Protein AF-A0A5C7ZGJ3-F1 (afdb_monomer_lite)

Secondary structure (DSSP, 8-state):
-PPPPPPP--HHHHHHHHHHHHHHHHHHHHH----HHHHHHHHHHHHHHHHHHHHHHTT-----SS-S-EEEEETTEEEEEEEEETTEEEEEEEE-TTEEEPPEE-SS-EEEEEEEE-EEETTEEE-TT-EEEE-TT-EE--EEESS-EEEEEEEE-TT-HHHHHHHHHHTTSSS--SPPEEE-GGG---EEEETTEEEEEEEEETTEEEEEEEE-TT----GGG--

Radius of gyration: 23.02 Å; chains: 1; bounding box: 58×42×67 Å

Sequence (227 aa):
MNREPKAGVDPADADRDYDELSRVLCDGLAAAELPPSRRAGLLVIFLERVRESVHRHAGLLVVRATDGVWRKIKSGVRAKLLWEGAAGASVLIELAPGSSLPPHRHRQLEEGIVLCGSLQLDDLVLGPGDYHVSPPGSRHHRISSPAGGVAYLRGTSLGDRRKVIGELVGGLLPGDGPPVHTVLGAQCRWQAVAPGVEISVLWRDGETVSRFVRLAPGSRLAKARIF

pLDDT: mean 82.75, std 16.48, range [29.66, 98.44]

Structure (mmCIF, N/CA/C/O backbone):
data_AF-A0A5C7ZGJ3-F1
#
_entry.id   AF-A0A5C7ZGJ3-F1
#
loop_
_atom_site.group_PDB
_atom_site.id
_atom_site.type_symbol
_atom_site.label_atom_id
_atom_site.label_alt_id
_atom_site.label_comp_id
_atom_site.label_asym_id
_atom_site.label_entity_id
_atom_site.label_seq_id
_atom_site.pdbx_PDB_ins_code
_atom_site.Cartn_x
_atom_site.Cartn_y
_atom_site.Cartn_z
_atom_site.occupancy
_atom_site.B_iso_or_equiv
_atom_site.auth_seq_id
_atom_site.auth_comp_id
_atom_site.auth_asym_id
_atom_site.auth_atom_id
_atom_site.pdbx_PDB_model_num
ATOM 1 N N . MET A 1 1 ? -26.498 -11.799 -20.059 1.00 37.34 1 MET A N 1
ATOM 2 C CA . MET A 1 1 ? -25.623 -12.597 -20.943 1.00 37.34 1 MET A CA 1
ATOM 3 C C . MET A 1 1 ? -24.260 -12.635 -20.270 1.00 37.34 1 MET A C 1
ATOM 5 O O . MET A 1 1 ? -23.512 -11.668 -20.336 1.00 37.34 1 MET A O 1
ATOM 9 N N . ASN A 1 2 ? -24.053 -13.668 -19.453 1.00 29.66 2 ASN A N 1
ATOM 10 C CA . ASN A 1 2 ? -22.919 -13.795 -18.541 1.00 29.66 2 ASN A CA 1
ATOM 11 C C . ASN A 1 2 ? -21.638 -14.031 -19.347 1.00 29.66 2 ASN A C 1
ATOM 13 O O . ASN A 1 2 ? -21.592 -14.952 -20.157 1.00 29.66 2 ASN A O 1
ATOM 17 N N . ARG A 1 3 ? -20.612 -13.200 -19.138 1.00 34.19 3 ARG A N 1
ATOM 18 C CA . ARG A 1 3 ? -19.252 -13.520 -19.579 1.00 34.19 3 ARG A CA 1
ATOM 19 C C . ARG A 1 3 ? -18.666 -14.489 -18.565 1.00 34.19 3 ARG A C 1
ATOM 21 O O . ARG A 1 3 ? -18.592 -14.161 -17.384 1.00 34.19 3 ARG A O 1
ATOM 28 N N . GLU A 1 4 ? -18.299 -15.670 -19.039 1.00 32.94 4 GLU A N 1
ATOM 29 C CA . GLU A 1 4 ? -17.579 -16.659 -18.248 1.00 32.94 4 GLU A CA 1
ATOM 30 C C . GLU A 1 4 ? -16.266 -16.080 -17.689 1.00 32.94 4 GLU A C 1
ATOM 32 O O . GLU A 1 4 ? -15.667 -15.189 -18.310 1.00 32.94 4 GLU A O 1
ATOM 37 N N . PRO A 1 5 ? -15.805 -16.556 -16.519 1.00 35.25 5 PRO A N 1
ATOM 38 C CA . PRO A 1 5 ? -14.527 -16.139 -15.977 1.00 35.25 5 PRO A CA 1
ATOM 39 C C . PRO A 1 5 ? -13.417 -16.673 -16.885 1.00 35.25 5 PRO A C 1
ATOM 41 O O . PRO A 1 5 ? -13.327 -17.875 -17.122 1.00 35.25 5 PRO A O 1
ATOM 44 N N . LYS A 1 6 ? -12.552 -15.782 -17.387 1.00 38.94 6 LYS A N 1
ATOM 45 C CA . LYS A 1 6 ? -11.287 -16.206 -17.997 1.00 38.94 6 LYS A CA 1
ATOM 46 C C . LYS A 1 6 ? -10.530 -17.024 -16.956 1.00 38.94 6 LYS A C 1
ATOM 48 O O . LYS A 1 6 ? -10.201 -16.492 -15.896 1.00 38.94 6 LYS A O 1
ATOM 53 N N . ALA A 1 7 ? -10.302 -18.298 -17.271 1.00 39.88 7 ALA A N 1
ATOM 54 C CA . ALA A 1 7 ? -9.460 -19.189 -16.493 1.00 39.88 7 ALA A CA 1
ATOM 55 C C . ALA A 1 7 ? -8.146 -18.470 -16.163 1.00 39.88 7 ALA A C 1
ATOM 57 O O . ALA A 1 7 ? -7.502 -17.899 -17.048 1.00 39.88 7 ALA A O 1
ATOM 58 N N . GLY A 1 8 ? -7.806 -18.424 -14.875 1.00 39.44 8 GLY A N 1
ATOM 59 C CA . GLY A 1 8 ? -6.498 -17.955 -14.445 1.00 39.44 8 GLY A CA 1
ATOM 60 C C . GLY A 1 8 ? -5.446 -18.836 -15.100 1.00 39.44 8 GLY A C 1
ATOM 61 O O . GLY A 1 8 ? -5.559 -20.057 -15.031 1.00 39.44 8 GLY A O 1
ATOM 62 N N . VAL A 1 9 ? -4.474 -18.217 -15.768 1.00 42.00 9 VAL A N 1
ATOM 63 C CA . VAL A 1 9 ? -3.296 -18.926 -16.269 1.00 42.00 9 VAL A CA 1
ATOM 64 C C . VAL A 1 9 ? -2.639 -19.571 -15.055 1.00 42.00 9 VAL A C 1
ATOM 66 O O . VAL A 1 9 ? -2.258 -18.870 -14.112 1.00 42.00 9 VAL A O 1
ATOM 69 N N . ASP A 1 10 ? -2.607 -20.900 -15.043 1.00 41.84 10 ASP A N 1
ATOM 70 C CA . ASP A 1 10 ? -1.913 -21.670 -14.021 1.00 41.84 10 ASP A CA 1
ATOM 71 C C . ASP A 1 10 ? -0.440 -21.218 -14.033 1.00 41.84 10 ASP A C 1
ATOM 73 O O . ASP A 1 10 ? 0.148 -21.111 -15.111 1.00 41.84 10 ASP A O 1
ATOM 77 N N . PRO A 1 11 ? 0.192 -20.895 -12.893 1.00 42.66 11 PRO A N 1
ATOM 78 C CA . PRO A 1 11 ? 1.628 -20.615 -12.861 1.00 42.66 11 PRO A CA 1
ATOM 79 C C . PRO A 1 11 ? 2.470 -21.720 -13.527 1.00 42.66 11 PRO A C 1
ATOM 81 O O . PRO A 1 11 ? 3.512 -21.410 -14.096 1.00 42.66 11 PRO A O 1
ATOM 84 N N . ALA A 1 12 ? 1.993 -22.972 -13.542 1.00 46.03 12 ALA A N 1
ATOM 85 C CA . ALA A 1 12 ? 2.619 -24.058 -14.294 1.00 46.03 12 ALA A CA 1
ATOM 86 C C . ALA A 1 12 ? 2.481 -23.923 -15.827 1.00 46.03 12 ALA A C 1
ATOM 88 O O . ALA A 1 12 ? 3.337 -24.429 -16.548 1.00 46.03 12 ALA A O 1
ATOM 89 N N . ASP A 1 13 ? 1.439 -23.250 -16.328 1.00 43.25 13 ASP A N 1
ATOM 90 C CA . ASP A 1 13 ? 1.255 -22.929 -17.754 1.00 43.25 13 ASP A CA 1
ATOM 91 C C . ASP A 1 13 ? 2.143 -21.754 -18.183 1.00 43.25 13 ASP A C 1
ATOM 93 O O . ASP A 1 13 ? 2.690 -21.775 -19.277 1.00 43.25 13 ASP A O 1
ATOM 97 N N . ALA A 1 14 ? 2.355 -20.755 -17.318 1.00 44.44 14 ALA A N 1
ATOM 98 C CA . ALA A 1 14 ? 3.229 -19.619 -17.630 1.00 44.44 14 ALA A CA 1
ATOM 99 C C . ALA A 1 14 ? 4.718 -20.015 -17.717 1.00 44.44 14 ALA A C 1
ATOM 101 O O . ALA A 1 14 ? 5.437 -19.518 -18.586 1.00 44.44 14 ALA A O 1
ATOM 102 N N . ASP A 1 15 ? 5.174 -20.921 -16.844 1.00 45.62 15 ASP A N 1
ATOM 103 C CA . ASP A 1 15 ? 6.524 -21.500 -16.926 1.00 45.62 15 ASP A CA 1
ATOM 104 C C . ASP A 1 15 ? 6.660 -22.422 -18.151 1.00 45.62 15 ASP A C 1
ATOM 106 O O . ASP A 1 15 ? 7.687 -22.406 -18.830 1.00 45.62 15 ASP A O 1
ATOM 110 N N . ARG A 1 16 ? 5.598 -23.161 -18.506 1.00 54.72 16 ARG A N 1
ATOM 111 C CA . ARG A 1 16 ? 5.558 -24.013 -19.704 1.00 54.72 16 ARG A CA 1
ATOM 112 C C . ARG A 1 16 ? 5.586 -23.191 -21.000 1.00 54.72 16 ARG A C 1
ATOM 114 O O . ARG A 1 16 ? 6.327 -23.549 -21.912 1.00 54.72 16 ARG A O 1
ATOM 121 N N . ASP A 1 17 ? 4.871 -22.068 -21.046 1.00 62.25 17 ASP A N 1
ATOM 122 C CA . ASP A 1 17 ? 4.907 -21.102 -22.151 1.00 62.25 17 ASP A CA 1
ATOM 123 C C . ASP A 1 17 ? 6.302 -20.480 -22.305 1.00 62.25 17 ASP A C 1
ATOM 125 O O . ASP A 1 17 ? 6.780 -20.297 -23.424 1.00 62.25 17 ASP A O 1
ATOM 129 N N . TYR A 1 18 ? 6.988 -20.168 -21.197 1.00 60.16 18 TYR A N 1
ATOM 130 C CA . TYR A 1 18 ? 8.358 -19.650 -21.239 1.00 60.16 18 TYR A CA 1
ATOM 131 C C . TYR A 1 18 ? 9.346 -20.692 -21.767 1.00 60.16 18 TYR A C 1
ATOM 133 O O . TYR A 1 18 ? 10.180 -20.367 -22.615 1.00 60.16 18 TYR A O 1
ATOM 141 N N . ASP A 1 19 ? 9.239 -21.938 -21.308 1.00 62.88 19 ASP A N 1
ATOM 142 C CA . ASP A 1 19 ? 10.088 -23.041 -21.755 1.00 62.88 19 ASP A CA 1
ATOM 143 C C . ASP A 1 19 ? 9.854 -23.378 -23.233 1.00 62.88 19 ASP A C 1
ATOM 145 O O . ASP A 1 19 ? 10.812 -23.608 -23.977 1.00 62.88 19 ASP A O 1
ATOM 149 N N . GLU A 1 20 ? 8.603 -23.339 -23.696 1.00 69.38 20 GLU A N 1
ATOM 150 C CA . GLU A 1 20 ? 8.254 -23.524 -25.104 1.00 69.38 20 GLU A CA 1
ATOM 151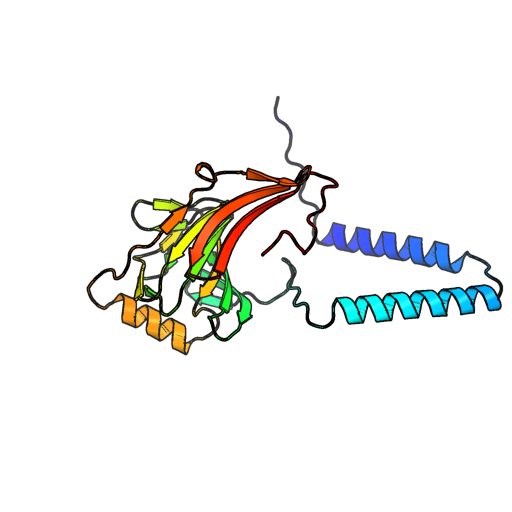 C C . GLU A 1 20 ? 8.797 -22.380 -25.970 1.00 69.38 20 GLU A C 1
ATOM 153 O O . GLU A 1 20 ? 9.457 -22.625 -26.984 1.00 69.38 20 GLU A O 1
ATOM 158 N N . LEU A 1 21 ? 8.620 -21.127 -25.538 1.00 69.12 21 LEU A N 1
ATOM 159 C CA . LEU A 1 21 ? 9.154 -19.964 -26.245 1.00 69.12 21 LEU A CA 1
ATOM 160 C C . LEU A 1 21 ? 10.688 -20.000 -26.300 1.00 69.12 21 LEU A C 1
ATOM 162 O O . LEU A 1 21 ? 11.282 -19.753 -27.351 1.00 69.12 21 LEU A O 1
ATOM 166 N N . SER A 1 22 ? 11.328 -20.336 -25.177 1.00 65.38 22 SER A N 1
ATOM 167 C CA . SER A 1 22 ? 12.780 -20.479 -25.040 1.00 65.38 22 SER A CA 1
ATOM 168 C C . SER A 1 22 ? 13.315 -21.574 -25.957 1.00 65.38 22 SER A C 1
ATOM 170 O O . SER A 1 22 ? 14.318 -21.371 -26.645 1.00 65.38 22 SER A O 1
ATOM 172 N N . ARG A 1 23 ? 12.606 -22.703 -26.053 1.00 75.75 23 ARG A N 1
ATOM 173 C CA . ARG A 1 23 ? 12.950 -23.797 -26.959 1.00 75.75 23 ARG A CA 1
ATOM 174 C C . ARG A 1 23 ? 12.838 -23.383 -28.426 1.00 75.75 23 ARG A C 1
ATOM 176 O O . ARG A 1 23 ? 13.789 -23.591 -29.170 1.00 75.75 23 ARG A O 1
ATOM 183 N N . VAL A 1 24 ? 11.742 -22.739 -28.834 1.00 73.25 24 VAL A N 1
ATOM 184 C CA . VAL A 1 24 ? 11.553 -22.264 -30.220 1.00 73.25 24 VAL A CA 1
ATOM 185 C C . VAL A 1 24 ? 12.611 -21.223 -30.605 1.00 73.25 24 VAL A C 1
ATOM 187 O O . VAL A 1 24 ? 13.153 -21.261 -31.711 1.00 73.25 24 VAL A O 1
ATOM 190 N N . LEU A 1 25 ? 12.955 -20.316 -29.685 1.00 66.38 25 LEU A N 1
ATOM 191 C CA . LEU A 1 25 ? 14.049 -19.358 -29.862 1.00 66.38 25 LEU A CA 1
ATOM 192 C C . LEU A 1 25 ? 15.404 -20.062 -30.009 1.00 66.38 25 LEU A C 1
ATOM 194 O O . LEU A 1 25 ? 16.165 -19.721 -30.914 1.00 66.38 25 LEU A O 1
ATOM 198 N N . CYS A 1 26 ? 15.702 -21.042 -29.153 1.00 71.00 26 CYS A N 1
ATOM 199 C CA . CYS A 1 26 ? 16.938 -21.821 -29.222 1.00 71.00 26 CYS A CA 1
ATOM 200 C C . CYS A 1 26 ? 17.045 -22.612 -30.533 1.00 71.00 26 CYS A C 1
ATOM 202 O O . CYS A 1 26 ? 18.084 -22.544 -31.187 1.00 71.00 26 CYS A O 1
ATOM 204 N N . ASP A 1 27 ? 15.975 -23.289 -30.951 1.00 74.62 27 ASP A N 1
ATOM 205 C CA . ASP A 1 27 ? 15.928 -24.076 -32.187 1.00 74.62 27 ASP A CA 1
ATOM 206 C C . ASP A 1 27 ? 16.105 -23.173 -33.422 1.00 74.62 27 ASP A C 1
ATOM 208 O O . ASP A 1 27 ? 16.906 -23.472 -34.311 1.00 74.62 27 ASP A O 1
ATOM 212 N N . GLY A 1 28 ? 15.444 -22.010 -33.449 1.00 68.00 28 GLY A N 1
ATOM 213 C CA . GLY A 1 28 ? 15.597 -21.023 -34.522 1.00 68.00 28 GLY A CA 1
ATOM 214 C C . GLY A 1 28 ? 16.997 -20.399 -34.590 1.00 68.00 28 GLY A C 1
ATOM 215 O O . GLY A 1 28 ? 17.524 -20.165 -35.678 1.00 68.00 28 GLY A O 1
ATOM 216 N N . LEU A 1 29 ? 17.635 -20.161 -33.439 1.00 64.94 29 LEU A N 1
ATOM 217 C CA . LEU A 1 29 ? 19.012 -19.657 -33.367 1.00 64.94 29 LEU A CA 1
ATOM 218 C C . LEU A 1 29 ? 20.053 -20.731 -33.717 1.00 64.94 29 LEU A C 1
ATOM 220 O O . LEU A 1 29 ? 21.102 -20.400 -34.276 1.00 64.94 29 LEU A O 1
ATOM 224 N N . ALA A 1 30 ? 19.779 -22.000 -33.404 1.00 66.31 30 ALA A N 1
ATOM 225 C CA . ALA A 1 30 ? 20.632 -23.134 -33.745 1.00 66.31 30 ALA A CA 1
ATOM 226 C C . ALA A 1 30 ? 20.589 -23.454 -35.248 1.00 66.31 30 ALA A C 1
ATOM 228 O O . ALA A 1 30 ? 21.635 -23.720 -35.838 1.00 66.31 30 ALA A O 1
ATOM 229 N N . ALA A 1 31 ? 19.409 -23.362 -35.871 1.00 65.25 31 ALA A N 1
ATOM 230 C CA . ALA A 1 31 ? 19.203 -23.603 -37.302 1.00 65.25 31 ALA A CA 1
ATOM 231 C C . ALA A 1 31 ? 19.744 -22.482 -38.213 1.00 65.25 31 ALA A C 1
ATOM 233 O O . ALA A 1 31 ? 19.872 -22.667 -39.423 1.00 65.25 31 ALA A O 1
ATOM 234 N N . ALA A 1 32 ? 20.077 -21.313 -37.659 1.00 65.06 32 ALA A N 1
ATOM 235 C CA . ALA A 1 32 ? 20.675 -20.225 -38.420 1.00 65.06 32 ALA A CA 1
ATOM 236 C C . ALA A 1 32 ? 22.160 -20.512 -38.726 1.00 65.06 32 ALA A C 1
ATOM 238 O O . ALA A 1 32 ? 23.049 -20.311 -37.887 1.00 65.06 32 ALA A O 1
ATOM 239 N N . GLU A 1 33 ? 22.455 -20.929 -39.960 1.00 65.12 33 GLU A N 1
ATOM 240 C CA . GLU A 1 33 ? 23.825 -21.000 -40.476 1.00 65.12 33 GLU A CA 1
ATOM 241 C C . GLU A 1 33 ? 24.390 -19.590 -40.692 1.00 65.12 33 GLU A C 1
ATOM 243 O O . GLU A 1 33 ? 24.242 -18.950 -41.733 1.00 65.12 33 GLU A O 1
ATOM 248 N N . LEU A 1 34 ? 25.041 -19.072 -39.654 1.00 65.62 34 LEU A N 1
ATOM 249 C CA . LEU A 1 34 ? 25.770 -17.813 -39.704 1.00 65.62 34 LEU A CA 1
ATOM 250 C C . LEU A 1 34 ? 27.262 -18.086 -39.931 1.00 65.62 34 LEU A C 1
ATOM 252 O O . LEU A 1 34 ? 27.848 -18.861 -39.165 1.00 65.62 34 LEU A O 1
ATOM 256 N N . PRO A 1 35 ? 27.912 -17.401 -40.895 1.00 76.69 35 PRO A N 1
ATOM 257 C CA . PRO A 1 35 ? 29.362 -17.426 -41.033 1.00 76.69 35 PRO A CA 1
ATOM 258 C C . PRO A 1 35 ? 30.039 -17.117 -39.687 1.00 76.69 35 PRO A C 1
ATOM 260 O O . PRO A 1 35 ? 29.551 -16.236 -38.965 1.00 76.69 35 PRO A O 1
ATOM 263 N N . PRO A 1 36 ? 31.169 -17.765 -39.345 1.00 70.44 36 PRO A N 1
ATOM 264 C CA . PRO A 1 36 ? 31.827 -17.602 -38.044 1.00 70.44 36 PRO A CA 1
ATOM 265 C C . PRO A 1 36 ? 32.075 -16.137 -37.648 1.00 70.44 36 PRO A C 1
ATOM 267 O O . PRO A 1 36 ? 31.889 -15.762 -36.492 1.00 70.44 36 PRO A O 1
ATOM 270 N N . SER A 1 37 ? 32.393 -15.277 -38.621 1.00 69.12 37 SER A N 1
ATOM 271 C CA . SER A 1 37 ? 32.582 -13.833 -38.434 1.00 69.12 37 SER A CA 1
ATOM 272 C C . SER A 1 37 ? 31.296 -13.082 -38.052 1.00 69.12 37 SER A C 1
ATOM 274 O O . SER A 1 37 ? 31.336 -12.195 -37.200 1.00 69.12 37 SER A O 1
ATOM 276 N N . ARG A 1 38 ? 30.136 -13.455 -38.613 1.00 71.25 38 ARG A N 1
ATOM 277 C CA . ARG A 1 38 ? 28.830 -12.877 -38.240 1.00 71.25 38 ARG A CA 1
ATOM 278 C C . ARG A 1 38 ? 28.359 -13.378 -36.878 1.00 71.25 38 ARG A C 1
ATOM 280 O O . ARG A 1 38 ? 27.814 -12.593 -36.108 1.00 71.25 38 ARG A O 1
ATOM 287 N N . ARG A 1 39 ? 28.612 -14.651 -36.556 1.00 69.81 39 ARG A N 1
ATOM 288 C CA . ARG A 1 39 ? 28.321 -15.227 -35.232 1.00 69.81 39 ARG A CA 1
ATOM 289 C C . ARG A 1 39 ? 29.129 -14.528 -34.134 1.00 69.81 39 ARG A C 1
ATOM 291 O O . ARG A 1 39 ? 28.557 -14.147 -33.118 1.00 69.81 39 ARG A O 1
ATOM 298 N N . ALA A 1 40 ? 30.421 -14.288 -34.368 1.00 72.12 40 ALA A N 1
ATOM 299 C CA . ALA A 1 40 ? 31.278 -13.545 -33.445 1.00 72.12 40 ALA A CA 1
ATOM 300 C C . ALA A 1 40 ? 30.804 -12.092 -33.252 1.00 72.12 40 ALA A C 1
ATOM 302 O O . ALA A 1 40 ? 30.677 -11.636 -32.117 1.00 72.12 40 ALA A O 1
ATOM 303 N N . GLY A 1 41 ? 30.464 -11.385 -34.337 1.00 78.56 41 GLY A N 1
ATOM 304 C CA . GLY A 1 41 ? 29.934 -10.018 -34.258 1.00 78.56 41 GLY A CA 1
ATOM 305 C C . GLY A 1 41 ? 28.609 -9.921 -33.490 1.00 78.56 41 GLY A C 1
ATOM 306 O O . GLY A 1 41 ? 28.443 -9.039 -32.648 1.00 78.56 41 GLY A O 1
ATOM 307 N N . LEU A 1 42 ? 27.682 -10.857 -33.717 1.00 77.56 42 LEU A N 1
ATOM 308 C CA . LEU A 1 42 ? 26.411 -10.919 -32.987 1.00 77.56 42 LEU A CA 1
ATOM 309 C C . LEU A 1 42 ? 26.606 -11.235 -31.502 1.00 77.56 42 LEU A C 1
ATOM 311 O O . LEU A 1 42 ? 25.936 -10.629 -30.668 1.00 77.56 42 LEU A O 1
ATOM 315 N N . LEU A 1 43 ? 27.538 -12.131 -31.167 1.00 77.00 43 LEU A N 1
ATOM 316 C CA . LEU A 1 43 ? 27.867 -12.445 -29.779 1.00 77.00 43 LEU A CA 1
ATOM 317 C C . LEU A 1 43 ? 28.423 -11.217 -29.047 1.00 77.00 43 LEU A C 1
ATOM 319 O O . LEU A 1 43 ? 28.005 -10.945 -27.926 1.00 77.00 43 LEU A O 1
ATOM 323 N N . VAL A 1 44 ? 29.301 -10.440 -29.689 1.00 78.75 44 VAL A N 1
ATOM 324 C CA . VAL A 1 44 ? 29.823 -9.183 -29.125 1.00 78.75 44 VAL A CA 1
ATOM 325 C C . VAL A 1 44 ? 28.689 -8.189 -28.858 1.00 78.75 44 VAL A C 1
ATOM 327 O O . VAL A 1 44 ? 28.582 -7.675 -27.748 1.00 78.75 44 VAL A O 1
ATOM 330 N N . ILE A 1 45 ? 27.799 -7.964 -29.831 1.00 83.25 45 ILE A N 1
ATOM 331 C CA . ILE A 1 45 ? 26.653 -7.048 -29.673 1.00 83.25 45 ILE A CA 1
ATOM 332 C C . ILE A 1 45 ? 25.709 -7.525 -28.563 1.00 83.25 45 ILE A C 1
ATOM 334 O O . ILE A 1 45 ? 25.223 -6.722 -27.767 1.00 83.25 45 ILE A O 1
ATOM 338 N N . PHE A 1 46 ? 25.430 -8.827 -28.504 1.00 82.50 46 PHE A N 1
ATOM 339 C CA . PHE A 1 46 ? 24.583 -9.409 -27.470 1.00 82.50 46 PHE A CA 1
ATOM 340 C C . PHE A 1 46 ? 25.199 -9.234 -26.081 1.00 82.50 46 PHE A C 1
ATOM 342 O O . PHE A 1 46 ? 24.521 -8.745 -25.181 1.00 82.50 46 PHE A O 1
ATOM 349 N N . LEU A 1 47 ? 26.481 -9.565 -25.913 1.00 78.75 47 LEU A N 1
ATOM 350 C CA . LEU A 1 47 ? 27.184 -9.410 -24.641 1.00 78.75 47 LEU A CA 1
ATOM 351 C C . LEU A 1 47 ? 27.239 -7.946 -24.194 1.00 78.75 47 LEU A C 1
ATOM 353 O O . LEU A 1 47 ? 27.037 -7.679 -23.012 1.00 78.75 47 LEU A O 1
ATOM 357 N N . GLU A 1 48 ? 27.432 -6.999 -25.113 1.00 84.75 48 GLU A N 1
ATOM 358 C CA . GLU A 1 48 ? 27.335 -5.566 -24.809 1.00 84.75 48 GLU A CA 1
ATOM 359 C C . GLU A 1 48 ? 25.929 -5.170 -24.341 1.00 84.75 48 GLU A C 1
ATOM 361 O O . GLU A 1 48 ? 25.782 -4.541 -23.296 1.00 84.75 48 GLU A O 1
ATOM 366 N N . ARG A 1 49 ? 24.868 -5.622 -25.020 1.00 80.06 49 ARG A N 1
ATOM 367 C CA . ARG A 1 49 ? 23.482 -5.365 -24.584 1.00 80.06 49 ARG A CA 1
ATOM 368 C C . ARG A 1 49 ? 23.157 -6.005 -23.237 1.00 80.06 49 ARG A C 1
ATOM 370 O O . ARG A 1 49 ? 22.417 -5.417 -22.448 1.00 80.06 49 ARG A O 1
ATOM 377 N N . VAL A 1 50 ? 23.691 -7.196 -22.964 1.00 75.69 50 VAL A N 1
ATOM 378 C CA . VAL A 1 50 ? 23.559 -7.864 -21.663 1.00 75.69 50 VAL A CA 1
ATOM 379 C C . VAL A 1 50 ? 24.286 -7.061 -20.594 1.00 75.69 50 VAL A C 1
ATOM 381 O O . VAL A 1 50 ? 23.678 -6.777 -19.569 1.00 75.69 50 VAL A O 1
ATOM 384 N N . ARG A 1 51 ? 25.530 -6.625 -20.830 1.00 73.69 51 ARG A N 1
ATOM 385 C CA . ARG A 1 51 ? 26.277 -5.759 -19.901 1.00 73.69 51 ARG A CA 1
ATOM 386 C C . ARG A 1 51 ? 25.546 -4.453 -19.636 1.00 73.69 51 ARG A C 1
ATOM 388 O O . ARG A 1 51 ? 25.392 -4.076 -18.481 1.00 73.69 51 ARG A O 1
ATOM 395 N N . GLU A 1 52 ? 25.046 -3.796 -20.675 1.00 78.94 52 GLU A N 1
ATOM 396 C CA . GLU A 1 52 ? 24.274 -2.562 -20.551 1.00 78.94 52 GLU A CA 1
ATOM 397 C C . GLU A 1 52 ? 22.966 -2.802 -19.789 1.00 78.94 52 GLU A C 1
ATOM 399 O O . GLU A 1 52 ? 22.570 -1.988 -18.962 1.00 78.94 52 GLU A O 1
ATOM 404 N N . SER A 1 53 ? 22.286 -3.926 -20.030 1.00 73.19 53 SER A N 1
ATOM 405 C CA . SER A 1 53 ? 21.111 -4.323 -19.256 1.00 73.19 53 SER A CA 1
ATOM 406 C C . SER A 1 53 ? 21.481 -4.548 -17.790 1.00 73.19 53 SER A C 1
ATOM 408 O O . SER A 1 53 ? 20.901 -3.912 -16.919 1.00 73.19 53 SER A O 1
ATOM 410 N N . VAL A 1 54 ? 22.487 -5.371 -17.496 1.00 72.44 54 VAL A N 1
ATOM 411 C CA . VAL A 1 54 ? 22.963 -5.625 -16.129 1.00 72.44 54 VAL A CA 1
ATOM 412 C C . VAL A 1 54 ? 23.339 -4.317 -15.439 1.00 72.44 54 VAL A C 1
ATOM 414 O O . VAL A 1 54 ? 22.916 -4.097 -14.312 1.00 72.44 54 VAL A O 1
ATOM 417 N N . HIS A 1 55 ? 24.043 -3.413 -16.120 1.00 75.19 55 HIS A N 1
ATOM 418 C CA . HIS A 1 55 ? 24.402 -2.104 -15.585 1.00 75.19 55 HIS A CA 1
ATOM 419 C C . HIS A 1 55 ? 23.174 -1.219 -15.330 1.00 75.19 55 HIS A C 1
ATOM 421 O O . HIS A 1 55 ? 23.054 -0.635 -14.258 1.00 75.19 55 HIS A O 1
ATOM 427 N N . ARG A 1 56 ? 22.214 -1.161 -16.264 1.00 73.81 56 ARG A N 1
ATOM 428 C CA . ARG A 1 56 ? 20.959 -0.403 -16.095 1.00 73.81 56 ARG A CA 1
ATOM 429 C C . ARG A 1 56 ? 20.093 -0.920 -14.950 1.00 73.81 56 ARG A C 1
ATOM 431 O O . ARG A 1 56 ? 19.339 -0.141 -14.373 1.00 73.81 56 ARG A O 1
ATOM 438 N N . HIS A 1 57 ? 20.182 -2.209 -14.642 1.00 69.75 57 HIS A N 1
ATOM 439 C CA . HIS A 1 57 ? 19.442 -2.828 -13.545 1.00 69.75 57 HIS A CA 1
ATOM 440 C C . HIS A 1 57 ? 20.296 -2.994 -12.275 1.00 69.75 57 HIS A C 1
ATOM 442 O O . HIS A 1 57 ? 19.772 -3.441 -11.255 1.00 69.75 57 HIS A O 1
ATOM 448 N N . ALA A 1 58 ? 21.578 -2.607 -12.298 1.00 67.62 58 ALA A N 1
ATOM 449 C CA . ALA A 1 58 ? 22.458 -2.653 -11.137 1.00 67.62 58 ALA A CA 1
ATOM 450 C C . ALA A 1 58 ? 21.945 -1.657 -10.088 1.00 67.62 58 ALA A C 1
ATOM 452 O O . ALA A 1 58 ? 22.032 -0.445 -10.260 1.00 67.62 58 ALA A O 1
ATOM 453 N N . GLY A 1 59 ? 21.354 -2.183 -9.014 1.00 75.31 59 GLY A N 1
ATOM 454 C CA . GLY A 1 59 ? 20.738 -1.394 -7.943 1.00 75.31 59 GLY A CA 1
ATOM 455 C C . GLY A 1 59 ? 19.207 -1.399 -7.936 1.00 75.31 59 GLY A C 1
ATOM 456 O O . GLY A 1 59 ? 18.612 -0.845 -7.014 1.00 75.31 59 GLY A O 1
ATOM 457 N N . LEU A 1 60 ? 18.550 -2.045 -8.906 1.00 82.56 60 LEU A N 1
ATOM 458 C CA . LEU A 1 60 ? 17.110 -2.288 -8.831 1.00 82.56 60 LEU A CA 1
ATOM 459 C C . LEU A 1 60 ? 16.832 -3.522 -7.974 1.00 82.56 60 LEU A C 1
ATOM 461 O O . LEU A 1 60 ? 17.341 -4.609 -8.245 1.00 82.56 60 LEU A O 1
ATOM 465 N N . LEU A 1 61 ? 15.973 -3.362 -6.972 1.00 84.44 61 LEU A N 1
ATOM 466 C CA . LEU A 1 61 ? 15.407 -4.482 -6.235 1.00 84.44 61 LEU A CA 1
ATOM 467 C C . LEU A 1 61 ? 14.059 -4.850 -6.854 1.00 84.44 61 LEU A C 1
ATOM 469 O O . LEU A 1 61 ? 13.122 -4.052 -6.840 1.00 84.44 61 LEU A O 1
ATOM 473 N N . VAL A 1 62 ? 13.965 -6.063 -7.392 1.00 84.88 62 VAL A N 1
ATOM 474 C CA . VAL A 1 62 ? 12.724 -6.607 -7.947 1.00 84.88 62 VAL A CA 1
ATOM 475 C C . VAL A 1 62 ? 12.300 -7.793 -7.095 1.00 84.88 62 VAL A C 1
ATOM 477 O O . VAL A 1 62 ? 12.994 -8.801 -7.047 1.00 84.88 62 VAL A O 1
ATOM 480 N N . VAL A 1 63 ? 11.143 -7.677 -6.446 1.00 87.69 63 VAL A N 1
ATOM 481 C CA . VAL A 1 63 ? 10.478 -8.792 -5.761 1.00 87.69 63 VAL A CA 1
ATOM 482 C C . VAL A 1 63 ? 9.226 -9.120 -6.560 1.00 87.69 63 VAL A C 1
ATOM 484 O O . VAL A 1 63 ? 8.285 -8.323 -6.589 1.00 87.69 63 VAL A O 1
ATOM 487 N N . ARG A 1 64 ? 9.208 -10.261 -7.259 1.00 87.38 64 ARG A N 1
ATOM 488 C CA . ARG A 1 64 ? 8.010 -10.682 -7.997 1.00 87.38 64 ARG A CA 1
ATOM 489 C C . ARG A 1 64 ? 6.902 -11.095 -7.027 1.00 87.38 64 ARG A C 1
ATOM 491 O O . ARG A 1 64 ? 7.130 -11.356 -5.845 1.00 87.38 64 ARG A O 1
ATOM 498 N N . ALA A 1 65 ? 5.672 -11.156 -7.531 1.00 85.56 65 ALA A N 1
ATOM 499 C CA . ALA A 1 65 ? 4.520 -11.568 -6.732 1.00 85.56 65 ALA A CA 1
ATOM 500 C C . ALA A 1 65 ? 4.699 -12.987 -6.156 1.00 85.56 65 ALA A C 1
ATOM 502 O O . ALA A 1 65 ? 4.418 -13.199 -4.974 1.00 85.56 65 ALA A O 1
ATOM 503 N N . THR A 1 66 ? 5.230 -13.898 -6.975 1.00 86.50 66 THR A N 1
ATOM 504 C CA . THR A 1 66 ? 5.554 -15.297 -6.650 1.00 86.50 66 THR A CA 1
ATOM 505 C C . THR A 1 66 ? 6.820 -15.453 -5.810 1.00 86.50 66 THR A C 1
ATOM 507 O O . THR A 1 66 ? 6.966 -16.456 -5.119 1.00 86.50 66 THR A O 1
ATOM 510 N N . ASP A 1 67 ? 7.702 -14.453 -5.817 1.00 87.25 67 ASP A N 1
ATOM 511 C CA . ASP A 1 67 ? 8.966 -14.490 -5.087 1.00 87.25 67 ASP A CA 1
ATOM 512 C C . ASP A 1 67 ? 8.826 -13.959 -3.653 1.00 87.25 67 ASP A C 1
ATOM 514 O O . ASP A 1 67 ? 7.873 -13.255 -3.283 1.00 87.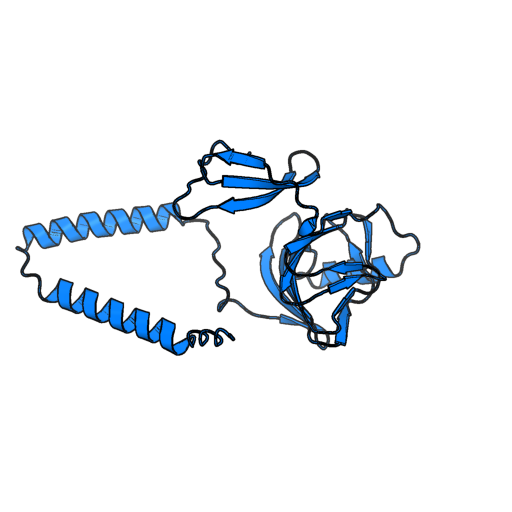25 67 ASP A O 1
ATOM 518 N N . GLY A 1 68 ? 9.862 -14.228 -2.858 1.00 85.75 68 GLY A N 1
ATOM 519 C CA . GLY A 1 68 ? 10.009 -13.752 -1.487 1.00 85.75 68 GLY A CA 1
ATOM 520 C C . GLY A 1 68 ? 9.330 -14.651 -0.456 1.00 85.75 68 GLY A C 1
ATOM 521 O O . GLY A 1 68 ? 8.693 -15.651 -0.771 1.00 85.75 68 GLY A O 1
ATOM 522 N N . VAL A 1 69 ? 9.493 -14.298 0.820 1.00 91.69 69 VAL A N 1
ATOM 523 C CA . VAL A 1 69 ? 9.041 -15.132 1.941 1.00 91.69 69 VAL A CA 1
ATOM 524 C C . VAL A 1 69 ? 7.975 -14.403 2.744 1.00 91.69 69 VAL A C 1
ATOM 526 O O . VAL A 1 69 ? 8.230 -13.346 3.324 1.00 91.69 69 VAL A O 1
ATOM 529 N N . TRP A 1 70 ? 6.794 -15.010 2.833 1.00 94.50 70 TRP A N 1
ATOM 530 C CA . TRP A 1 70 ? 5.761 -14.589 3.769 1.00 94.50 70 TRP A CA 1
ATOM 531 C C . TRP A 1 70 ? 6.103 -15.060 5.180 1.00 94.50 70 TRP A C 1
ATOM 533 O O . TRP A 1 70 ? 6.219 -16.255 5.450 1.00 94.50 70 TRP A O 1
ATOM 543 N N . ARG A 1 71 ? 6.237 -14.116 6.107 1.00 93.88 71 ARG A N 1
ATOM 544 C CA . ARG A 1 71 ? 6.505 -14.383 7.520 1.00 93.88 71 ARG A CA 1
ATOM 545 C C . ARG A 1 71 ? 5.234 -14.183 8.328 1.00 93.88 71 ARG A C 1
ATOM 547 O O . ARG A 1 71 ? 4.558 -13.165 8.201 1.00 93.88 71 ARG A O 1
ATOM 554 N N . LYS A 1 72 ? 4.920 -15.146 9.191 1.00 93.88 72 LYS A N 1
ATOM 555 C CA . LYS A 1 72 ? 3.812 -15.030 10.143 1.00 93.88 72 LYS A CA 1
ATOM 556 C C . LYS A 1 72 ? 4.105 -13.907 11.142 1.00 93.88 72 LYS A C 1
ATOM 558 O O . LYS A 1 72 ? 5.152 -13.920 11.785 1.00 93.88 72 LYS A O 1
ATOM 563 N N . ILE A 1 73 ? 3.163 -12.977 11.280 1.00 90.06 73 ILE A N 1
ATOM 564 C CA . ILE A 1 73 ? 3.189 -11.914 12.295 1.00 90.06 73 ILE A CA 1
ATOM 565 C C . ILE A 1 73 ? 2.416 -12.374 13.529 1.00 90.06 73 I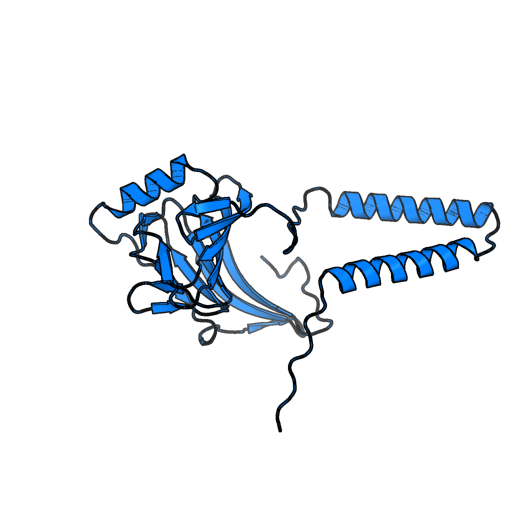LE A C 1
ATOM 567 O O . ILE A 1 73 ? 2.921 -12.335 14.647 1.00 90.06 73 ILE A O 1
ATOM 571 N N . LYS A 1 74 ? 1.201 -12.884 13.315 1.00 91.56 74 LYS A N 1
ATOM 572 C CA . LYS A 1 74 ? 0.355 -13.511 14.337 1.00 91.56 74 LYS A CA 1
ATOM 573 C C . LYS A 1 74 ? -0.616 -14.487 13.675 1.00 91.56 74 LYS A C 1
ATOM 575 O O . LYS A 1 74 ? -0.534 -14.743 12.476 1.00 91.56 74 LYS A O 1
ATOM 580 N N . SER A 1 75 ? -1.521 -15.080 14.450 1.00 94.75 75 SER A N 1
ATOM 581 C CA . SER A 1 75 ? -2.575 -15.922 13.872 1.00 94.75 75 SER A CA 1
ATOM 582 C C . SER A 1 75 ? -3.399 -15.135 12.844 1.00 94.75 75 SER A C 1
ATOM 584 O O . SER A 1 75 ? -3.860 -14.036 13.153 1.00 94.75 75 SER A O 1
ATOM 586 N N . GLY A 1 76 ? -3.530 -15.683 11.633 1.00 96.31 76 GLY A N 1
ATOM 587 C CA . GLY A 1 76 ? -4.262 -15.071 10.522 1.00 96.31 76 GLY A CA 1
ATOM 588 C C . GLY A 1 76 ? -3.593 -13.861 9.864 1.00 96.31 76 GLY A C 1
ATOM 589 O O . GLY A 1 76 ? -4.192 -13.297 8.962 1.00 96.31 76 GLY A O 1
ATOM 590 N N . VAL A 1 77 ? -2.385 -13.457 10.279 1.00 96.69 77 VAL A N 1
ATOM 591 C CA . VAL A 1 77 ? -1.697 -12.292 9.698 1.00 96.69 77 VAL A CA 1
ATOM 592 C C . VAL A 1 77 ? -0.263 -12.639 9.329 1.00 96.69 77 VAL A C 1
ATOM 594 O O . VAL A 1 77 ? 0.515 -13.113 10.168 1.00 96.69 77 VAL A O 1
ATOM 597 N N . ARG A 1 78 ? 0.109 -12.363 8.081 1.00 96.06 78 ARG A N 1
ATOM 598 C CA . ARG A 1 78 ? 1.465 -12.558 7.559 1.00 96.06 78 ARG A CA 1
ATOM 599 C C . ARG A 1 78 ? 1.921 -11.338 6.769 1.00 96.06 78 ARG A C 1
ATOM 601 O O . ARG A 1 78 ? 1.099 -10.597 6.247 1.00 96.06 78 ARG A O 1
ATOM 608 N N . ALA A 1 79 ? 3.230 -11.140 6.682 1.00 96.12 79 ALA A N 1
ATOM 609 C CA . ALA A 1 79 ? 3.818 -10.060 5.904 1.00 96.12 79 ALA A CA 1
ATOM 610 C C . ALA A 1 79 ? 4.985 -10.560 5.050 1.00 96.12 79 ALA A C 1
ATOM 612 O O . ALA A 1 79 ? 5.743 -11.437 5.472 1.00 96.12 79 ALA A O 1
ATOM 613 N N . LYS A 1 80 ? 5.136 -9.989 3.859 1.00 94.62 80 LYS A N 1
ATOM 614 C CA . LYS A 1 80 ? 6.270 -10.197 2.961 1.00 94.62 80 LYS A CA 1
ATOM 615 C C . LYS A 1 80 ? 7.060 -8.898 2.866 1.00 94.62 80 LYS A C 1
ATOM 617 O O . LYS A 1 80 ? 6.542 -7.899 2.373 1.00 94.62 80 LYS A O 1
ATOM 622 N N . LEU A 1 81 ? 8.301 -8.920 3.346 1.00 93.81 81 LEU A N 1
ATOM 623 C CA . LEU A 1 81 ? 9.213 -7.780 3.257 1.00 93.81 81 LEU A CA 1
ATOM 624 C C . LEU A 1 81 ? 9.598 -7.540 1.794 1.00 93.81 81 LEU A C 1
ATOM 626 O O . LEU A 1 81 ? 9.995 -8.480 1.107 1.00 93.81 81 LEU A O 1
ATOM 630 N N . LEU A 1 82 ? 9.477 -6.295 1.338 1.00 93.75 82 LEU A N 1
ATOM 631 C CA . LEU A 1 82 ? 9.878 -5.875 -0.005 1.00 93.75 82 LEU A CA 1
ATOM 632 C C . LEU A 1 82 ? 11.173 -5.070 0.033 1.00 93.75 82 LEU A C 1
ATOM 634 O O . LEU A 1 82 ? 12.044 -5.279 -0.802 1.00 93.75 82 LEU A O 1
ATOM 638 N N . TRP A 1 83 ? 11.298 -4.162 1.000 1.00 92.31 83 TRP A N 1
ATOM 639 C CA . TRP A 1 83 ? 12.474 -3.315 1.174 1.00 92.31 83 TRP A CA 1
ATOM 640 C C . TRP A 1 83 ? 12.577 -2.826 2.619 1.00 92.31 83 TRP A C 1
ATOM 642 O O . TRP A 1 83 ? 11.563 -2.700 3.304 1.00 92.31 83 TRP A O 1
ATOM 652 N N . GLU A 1 84 ? 13.789 -2.516 3.070 1.00 90.69 84 GLU A N 1
ATOM 653 C CA . GLU A 1 84 ? 14.050 -1.925 4.380 1.00 90.69 84 GLU A CA 1
ATOM 654 C C . GLU A 1 84 ? 15.053 -0.777 4.247 1.00 90.69 84 GLU A C 1
ATOM 656 O O . GLU A 1 84 ? 16.074 -0.906 3.571 1.00 90.69 84 GLU A O 1
ATOM 661 N N . GLY A 1 85 ? 14.773 0.341 4.918 1.00 86.94 85 GLY A N 1
ATOM 662 C CA . GLY A 1 85 ? 15.717 1.444 5.027 1.00 86.94 85 GLY A CA 1
ATOM 663 C C . GLY A 1 85 ? 15.442 2.353 6.217 1.00 86.94 85 GLY A C 1
ATOM 664 O O . GLY A 1 85 ? 14.683 2.019 7.128 1.00 86.94 85 GLY A O 1
ATOM 665 N N . ALA A 1 86 ? 16.088 3.521 6.221 1.00 85.88 86 ALA A N 1
ATOM 666 C CA . ALA A 1 86 ? 16.112 4.414 7.382 1.00 85.88 86 ALA A CA 1
ATOM 667 C C . ALA A 1 86 ? 14.719 4.916 7.807 1.00 85.88 86 ALA A C 1
ATOM 669 O O . ALA A 1 86 ? 14.449 5.027 9.000 1.00 85.88 86 ALA A O 1
ATOM 670 N N . ALA A 1 87 ? 13.828 5.163 6.843 1.00 83.06 87 ALA A N 1
ATOM 671 C CA . ALA A 1 87 ? 12.467 5.648 7.081 1.00 83.06 87 ALA A CA 1
ATOM 672 C C . ALA A 1 87 ? 11.452 4.531 7.409 1.00 83.06 87 ALA A C 1
ATOM 674 O O . ALA A 1 87 ? 10.258 4.795 7.478 1.00 83.06 87 ALA A O 1
ATOM 675 N N . GLY A 1 88 ? 11.906 3.286 7.592 1.00 88.25 88 GLY A N 1
ATOM 676 C CA . GLY A 1 88 ? 11.049 2.120 7.807 1.00 88.25 88 GLY A CA 1
ATOM 677 C C . GLY A 1 88 ? 11.064 1.146 6.630 1.00 88.25 88 GLY A C 1
ATOM 678 O O . GLY A 1 88 ? 11.778 1.326 5.639 1.00 88.25 88 GLY A O 1
ATOM 679 N N . ALA A 1 89 ? 10.287 0.078 6.765 1.00 92.81 89 ALA A N 1
ATOM 680 C CA . ALA A 1 89 ? 10.178 -0.971 5.768 1.00 92.81 89 ALA A CA 1
ATOM 681 C C . ALA A 1 89 ? 9.037 -0.710 4.778 1.00 92.81 89 ALA A C 1
ATOM 683 O O . ALA A 1 89 ? 8.104 0.050 5.038 1.00 92.81 89 ALA A O 1
ATOM 684 N N . SER A 1 90 ? 9.114 -1.374 3.628 1.00 94.69 90 SER A N 1
ATOM 685 C CA . SER A 1 90 ? 7.988 -1.573 2.720 1.00 94.69 90 SER A CA 1
ATOM 686 C C . SER A 1 90 ? 7.634 -3.054 2.694 1.00 94.69 90 SER A C 1
ATOM 688 O O . SER A 1 90 ? 8.515 -3.901 2.514 1.00 94.69 90 SER A O 1
ATOM 690 N N . VAL A 1 91 ? 6.359 -3.381 2.885 1.00 96.19 91 VAL A N 1
ATOM 691 C CA . VAL A 1 91 ? 5.878 -4.763 2.982 1.00 96.19 91 VAL A CA 1
ATOM 692 C C . VAL A 1 91 ? 4.575 -4.943 2.213 1.00 96.19 91 VAL A C 1
ATOM 694 O O . VAL A 1 91 ? 3.812 -4.000 2.017 1.00 96.19 91 VAL A O 1
ATOM 697 N N . LEU A 1 92 ? 4.284 -6.185 1.842 1.00 97.44 92 LEU A N 1
ATOM 698 C CA . LEU A 1 92 ? 2.902 -6.625 1.682 1.00 97.44 92 LEU A CA 1
ATOM 699 C C . LEU A 1 92 ? 2.443 -7.222 3.004 1.00 97.44 92 LEU A C 1
ATOM 701 O O . LEU A 1 92 ? 3.150 -8.056 3.569 1.00 97.44 92 LEU A O 1
ATOM 705 N N . ILE A 1 93 ? 1.268 -6.839 3.478 1.00 97.44 93 ILE A N 1
ATOM 706 C CA . ILE A 1 93 ? 0.604 -7.479 4.608 1.00 97.44 93 ILE A CA 1
ATOM 707 C C . ILE A 1 93 ? -0.663 -8.171 4.119 1.00 97.44 93 ILE A C 1
ATOM 709 O O . ILE A 1 93 ? -1.408 -7.623 3.311 1.00 97.44 93 ILE A O 1
ATOM 713 N N . GLU A 1 94 ? -0.896 -9.384 4.605 1.00 97.75 94 GLU A N 1
ATOM 714 C CA . GLU A 1 94 ? -2.114 -10.139 4.347 1.00 97.75 94 GLU A CA 1
ATOM 715 C C . GLU A 1 94 ? -2.798 -10.475 5.670 1.00 97.75 94 GLU A C 1
ATOM 717 O O . GLU A 1 94 ? -2.175 -11.001 6.602 1.00 97.75 94 GLU A O 1
ATOM 722 N N . LEU A 1 95 ? -4.092 -10.174 5.715 1.00 98.25 95 LEU A N 1
ATOM 723 C CA . LEU A 1 95 ? -5.019 -10.551 6.765 1.00 98.25 95 LEU A CA 1
ATOM 724 C C . LEU A 1 95 ? -5.950 -11.627 6.200 1.00 98.25 95 LEU A C 1
ATOM 726 O O . LEU A 1 95 ? -6.660 -11.394 5.224 1.00 98.25 95 LEU A O 1
ATOM 730 N N . ALA A 1 96 ? -5.970 -12.800 6.824 1.00 98.44 96 ALA A N 1
ATOM 731 C CA . ALA A 1 96 ? -6.965 -13.830 6.549 1.00 98.44 96 ALA A CA 1
ATOM 732 C C . ALA A 1 96 ? -8.370 -13.361 6.995 1.00 98.44 96 ALA A C 1
ATOM 734 O O . ALA A 1 96 ? -8.463 -12.488 7.869 1.00 98.44 96 ALA A O 1
ATOM 735 N N . PRO A 1 97 ? -9.459 -13.952 6.468 1.00 98.38 97 PRO A N 1
ATOM 736 C CA . PRO A 1 97 ? -10.817 -13.651 6.918 1.00 98.38 97 PRO A CA 1
ATOM 737 C C . PRO A 1 97 ? -10.970 -13.741 8.443 1.00 98.38 97 PRO A C 1
ATOM 739 O O . PRO A 1 97 ? -10.474 -14.672 9.080 1.00 98.38 97 PRO A O 1
ATOM 742 N N . GLY A 1 98 ? -11.623 -12.742 9.034 1.00 97.31 98 GLY A N 1
ATOM 743 C CA . GLY A 1 98 ? -11.839 -12.619 10.479 1.00 97.31 98 GLY A CA 1
ATOM 744 C C . GLY A 1 98 ? -10.598 -12.245 11.302 1.00 97.31 98 GLY A C 1
ATOM 745 O O . GLY A 1 98 ? -10.690 -12.104 12.524 1.00 97.31 98 GLY A O 1
ATOM 746 N N . SER A 1 99 ? -9.429 -12.073 10.679 1.00 97.38 99 SER A N 1
ATOM 747 C CA . SER A 1 99 ? -8.214 -11.680 11.395 1.00 97.38 99 SER A CA 1
ATOM 748 C C . SER A 1 99 ? -8.189 -10.179 11.707 1.00 97.38 99 SER A C 1
ATOM 750 O O . SER A 1 99 ? -8.931 -9.372 11.143 1.00 97.38 99 SER A O 1
ATOM 752 N N . SER A 1 100 ? -7.343 -9.800 12.667 1.00 95.38 100 SER A N 1
ATOM 753 C CA . SER A 1 100 ? -7.149 -8.399 13.040 1.00 95.38 100 SER A CA 1
ATOM 754 C C . SER A 1 100 ? -5.748 -8.118 13.563 1.00 95.38 100 SER A C 1
ATOM 756 O O . SER A 1 100 ? -5.106 -8.975 14.188 1.00 95.38 100 SER A O 1
ATOM 758 N N . LEU A 1 101 ? -5.311 -6.881 13.370 1.00 92.31 101 LEU A N 1
ATOM 759 C CA . LEU A 1 101 ? -4.177 -6.279 14.047 1.00 92.31 101 LEU A CA 1
ATOM 760 C C . LEU A 1 101 ? -4.656 -5.548 15.307 1.00 92.31 101 LEU A C 1
ATOM 762 O O . LEU A 1 101 ? -5.708 -4.906 15.293 1.00 92.31 101 LEU A O 1
ATOM 766 N N . PRO A 1 102 ? -3.924 -5.675 16.423 1.00 91.44 102 PRO A N 1
ATOM 767 C CA . PRO A 1 102 ? -4.227 -4.909 17.625 1.00 91.44 102 PRO A CA 1
ATOM 768 C C . PRO A 1 102 ? -3.981 -3.403 17.406 1.00 91.44 102 PRO A C 1
ATOM 770 O O . PRO A 1 102 ? -3.260 -3.033 16.473 1.00 91.44 102 PRO A O 1
ATOM 773 N N . PRO A 1 103 ? -4.527 -2.546 18.288 1.00 91.06 103 PRO A N 1
ATOM 774 C CA . PRO A 1 103 ? -4.178 -1.133 18.315 1.00 91.06 103 PRO A CA 1
ATOM 775 C C . PRO A 1 103 ? -2.666 -0.930 18.412 1.00 91.06 103 PRO A C 1
ATOM 777 O O . PRO A 1 103 ? -1.977 -1.660 19.129 1.00 91.06 103 PRO A O 1
ATOM 780 N N . HIS A 1 104 ? -2.162 0.065 17.699 1.00 92.69 104 HIS A N 1
ATOM 781 C CA . HIS A 1 104 ? -0.744 0.401 17.662 1.00 92.69 104 HIS A CA 1
ATOM 782 C C . HIS A 1 104 ? -0.567 1.883 17.348 1.00 92.69 104 HIS A C 1
ATOM 784 O O . HIS A 1 104 ? -1.479 2.549 16.856 1.00 92.69 104 HIS A O 1
ATOM 790 N N . ARG A 1 105 ? 0.608 2.411 17.683 1.00 91.06 105 ARG A N 1
ATOM 791 C CA . ARG A 1 105 ? 0.963 3.804 17.428 1.00 91.06 105 ARG A CA 1
ATOM 792 C C . ARG A 1 105 ? 2.162 3.878 16.506 1.00 91.06 105 ARG A C 1
ATOM 794 O O . ARG A 1 105 ? 3.206 3.314 16.824 1.00 91.06 105 ARG A O 1
ATOM 801 N N . HIS A 1 106 ? 2.011 4.617 15.418 1.00 89.94 106 HIS A N 1
ATOM 802 C CA . HIS A 1 106 ? 3.012 4.723 14.364 1.00 89.94 106 HIS A CA 1
ATOM 803 C C . HIS A 1 106 ? 4.242 5.488 14.837 1.00 89.94 106 HIS A C 1
ATOM 805 O O . HIS A 1 106 ? 4.134 6.572 15.413 1.00 89.94 106 HIS A O 1
ATOM 811 N N . ARG A 1 107 ? 5.437 4.933 14.606 1.00 86.75 107 ARG A N 1
ATOM 812 C CA . ARG A 1 107 ? 6.705 5.624 14.917 1.00 86.75 107 ARG A CA 1
ATOM 813 C C . ARG A 1 107 ? 7.183 6.530 13.791 1.00 86.75 107 ARG A C 1
ATOM 815 O O . ARG A 1 107 ? 7.933 7.466 14.050 1.00 86.75 107 ARG A O 1
ATOM 822 N N . GLN A 1 108 ? 6.806 6.200 12.567 1.00 87.44 108 GLN A N 1
ATOM 823 C CA . GLN A 1 108 ? 7.155 6.902 11.338 1.00 87.44 108 GLN A CA 1
ATOM 824 C C . GLN A 1 108 ? 5.867 7.229 10.578 1.00 87.44 108 GLN A C 1
ATOM 826 O O . GLN A 1 108 ? 4.783 6.839 11.006 1.00 87.44 108 GLN A O 1
ATOM 831 N N . LEU A 1 109 ? 5.984 7.967 9.476 1.00 92.00 109 LEU A N 1
ATOM 832 C CA . LEU A 1 109 ? 4.882 8.119 8.534 1.00 92.00 109 LEU A CA 1
ATOM 833 C C . LEU A 1 109 ? 4.622 6.753 7.886 1.00 92.00 109 LEU A C 1
ATOM 835 O O . LEU A 1 109 ? 5.479 6.267 7.149 1.00 92.00 109 LEU A O 1
ATOM 839 N N . GLU A 1 110 ? 3.466 6.150 8.156 1.00 95.00 110 GLU A N 1
ATOM 840 C CA . GLU A 1 110 ? 3.049 4.913 7.495 1.00 95.00 110 GLU A CA 1
ATOM 841 C C . GLU A 1 110 ? 2.014 5.215 6.409 1.00 95.00 110 GLU A C 1
ATOM 843 O O . GLU A 1 110 ? 0.990 5.852 6.658 1.00 95.00 110 GLU A O 1
ATOM 848 N N . GLU A 1 111 ? 2.276 4.742 5.196 1.00 96.38 111 GLU A N 1
ATOM 849 C CA . GLU A 1 111 ? 1.363 4.822 4.059 1.00 96.38 111 GLU A CA 1
ATOM 850 C C . GLU A 1 111 ? 0.876 3.420 3.698 1.00 96.38 111 GLU A C 1
ATOM 852 O O . GLU A 1 111 ? 1.683 2.500 3.549 1.00 96.38 111 GLU A O 1
ATOM 857 N N . GLY A 1 112 ? -0.432 3.266 3.509 1.00 96.81 112 GLY A N 1
ATOM 858 C CA . GLY A 1 112 ? -1.088 2.011 3.178 1.00 96.81 112 GLY A CA 1
ATOM 859 C C . GLY A 1 112 ? -1.980 2.123 1.947 1.00 96.81 112 GLY A C 1
ATOM 860 O O . GLY A 1 112 ? -2.729 3.086 1.798 1.00 96.81 112 GLY A O 1
ATOM 861 N N . ILE A 1 113 ? -1.920 1.120 1.070 1.00 97.88 113 ILE A N 1
ATOM 862 C CA . ILE A 1 113 ? -2.830 0.968 -0.074 1.00 97.88 113 ILE A CA 1
ATOM 863 C C . ILE A 1 113 ? -3.403 -0.443 -0.050 1.00 97.88 113 ILE A C 1
ATOM 865 O O . ILE A 1 113 ? -2.648 -1.420 -0.071 1.00 97.88 113 ILE A O 1
ATOM 869 N N . VAL A 1 114 ? -4.729 -0.568 -0.051 1.00 98.12 114 VAL A N 1
ATOM 870 C CA . VAL A 1 114 ? -5.380 -1.878 -0.180 1.00 98.12 114 VAL A CA 1
ATOM 871 C C . VAL A 1 114 ? -5.274 -2.342 -1.631 1.00 98.12 114 VAL A C 1
ATOM 873 O O . VAL A 1 114 ? -5.630 -1.625 -2.563 1.00 98.12 114 VAL A O 1
ATOM 876 N N . LEU A 1 115 ? -4.767 -3.555 -1.832 1.00 97.38 115 LEU A N 1
ATOM 877 C CA . LEU A 1 115 ? -4.558 -4.151 -3.153 1.00 97.38 115 LEU A CA 1
ATOM 878 C C . LEU A 1 115 ? -5.671 -5.136 -3.516 1.00 97.38 115 LEU A C 1
ATOM 880 O O . LEU A 1 115 ? -6.060 -5.235 -4.675 1.00 97.38 115 LEU A O 1
ATOM 884 N N . CYS A 1 116 ? -6.167 -5.882 -2.530 1.00 97.12 116 CYS A N 1
ATOM 885 C CA . CYS A 1 116 ? -7.208 -6.890 -2.700 1.00 97.12 116 CYS A CA 1
ATOM 886 C C . CYS A 1 116 ? -8.004 -7.046 -1.400 1.00 97.12 116 CYS A C 1
ATOM 888 O O . CYS A 1 116 ? -7.453 -6.860 -0.313 1.00 97.12 116 CYS A O 1
ATOM 890 N N . GLY A 1 117 ? -9.277 -7.429 -1.510 1.00 97.81 117 GLY A N 1
ATOM 891 C CA . GLY A 1 117 ? -10.167 -7.594 -0.364 1.00 97.81 117 GLY A CA 1
ATOM 892 C C . GLY A 1 117 ? -10.443 -6.265 0.335 1.00 97.81 117 GLY A C 1
ATOM 893 O O . GLY A 1 117 ? -10.561 -5.236 -0.328 1.00 97.81 117 GLY A O 1
ATOM 894 N N . SER A 1 118 ? -10.552 -6.284 1.663 1.00 97.81 118 SER A N 1
ATOM 895 C CA . SER A 1 118 ? -10.841 -5.071 2.433 1.00 97.81 118 SER A CA 1
ATOM 896 C C . SER A 1 118 ? -10.171 -5.052 3.801 1.00 97.81 118 SER A C 1
ATOM 898 O O . SER A 1 118 ? -9.987 -6.094 4.433 1.00 97.81 118 SER A O 1
ATOM 900 N N . LEU A 1 119 ? -9.876 -3.854 4.294 1.00 97.44 119 LEU A N 1
ATOM 901 C CA . LEU A 1 119 ? -9.476 -3.596 5.675 1.00 97.44 119 LEU A CA 1
ATOM 902 C C . LEU A 1 119 ? -10.517 -2.693 6.333 1.00 97.44 119 LEU A C 1
ATOM 904 O O . LEU A 1 119 ? -11.057 -1.802 5.690 1.00 97.44 119 LEU A O 1
ATOM 908 N N . GLN A 1 120 ? -10.799 -2.917 7.608 1.00 96.56 120 GLN A N 1
ATOM 909 C CA . GLN A 1 120 ? -11.734 -2.120 8.388 1.00 96.56 120 GLN A CA 1
ATOM 910 C C . GLN A 1 120 ? -10.999 -1.463 9.556 1.00 96.56 120 GLN A C 1
ATOM 912 O O . GLN A 1 120 ? -10.301 -2.138 10.316 1.00 96.56 120 GLN A O 1
ATOM 917 N N . LEU A 1 121 ? -11.151 -0.146 9.667 1.00 92.12 121 LEU A N 1
ATOM 918 C CA . LEU A 1 121 ? -10.597 0.710 10.707 1.00 92.12 121 LEU A CA 1
ATOM 919 C C . LEU A 1 121 ? -11.772 1.438 11.362 1.00 92.12 121 LEU A C 1
ATOM 921 O O . LEU A 1 121 ? -12.314 2.374 10.780 1.00 92.12 121 LEU A O 1
ATOM 925 N N . ASP A 1 122 ? -12.187 0.982 12.542 1.00 87.50 122 ASP A N 1
ATOM 926 C CA . ASP A 1 122 ? -13.429 1.437 13.182 1.00 87.50 122 ASP A CA 1
ATOM 927 C C . ASP A 1 122 ? -14.626 1.348 12.196 1.00 87.50 122 ASP A C 1
ATOM 929 O O . ASP A 1 122 ? -14.925 0.261 11.683 1.00 87.50 122 ASP A O 1
ATOM 933 N N . ASP A 1 123 ? -15.283 2.470 11.890 1.00 89.50 123 ASP A N 1
ATOM 934 C CA . ASP A 1 123 ? -16.412 2.545 10.947 1.00 89.50 123 ASP A CA 1
ATOM 935 C C . ASP A 1 123 ? -15.979 2.684 9.474 1.00 89.50 123 ASP A C 1
ATOM 937 O O . ASP A 1 123 ? -16.802 2.602 8.559 1.00 89.50 123 ASP A O 1
ATOM 941 N N . LEU A 1 124 ? -14.686 2.892 9.217 1.00 93.44 124 LEU A N 1
ATOM 942 C CA . LEU A 1 124 ? -14.141 3.071 7.878 1.00 93.44 124 LEU A CA 1
ATOM 943 C C . LEU A 1 124 ? -13.764 1.722 7.262 1.00 93.44 124 LEU A C 1
ATOM 945 O O . LEU A 1 124 ? -12.921 0.994 7.784 1.00 93.44 124 LEU A O 1
ATOM 949 N N . VAL A 1 125 ? -14.336 1.417 6.099 1.00 96.31 125 VAL A N 1
ATOM 950 C CA . VAL A 1 125 ? -13.950 0.258 5.285 1.00 96.31 125 VAL A CA 1
ATOM 951 C C . VAL A 1 125 ? -13.122 0.738 4.100 1.00 96.31 125 VAL A C 1
ATOM 953 O O . VAL A 1 125 ? -13.591 1.541 3.299 1.00 96.31 125 VAL A O 1
ATOM 956 N N . LEU A 1 126 ? -11.900 0.224 3.996 1.00 97.62 126 LEU A N 1
ATOM 957 C CA . LEU A 1 126 ? -10.981 0.445 2.887 1.00 97.62 126 LEU A CA 1
ATOM 958 C C . LEU A 1 126 ? -11.021 -0.759 1.945 1.00 97.62 126 LEU A C 1
ATOM 960 O O . LEU A 1 126 ? -10.789 -1.896 2.367 1.00 97.62 126 LEU A O 1
ATOM 964 N N . GLY A 1 127 ? -11.298 -0.509 0.672 1.00 98.12 127 GLY A N 1
ATOM 965 C CA . GLY A 1 127 ? -11.269 -1.479 -0.418 1.00 98.12 127 GLY A CA 1
ATOM 966 C C . GLY A 1 127 ? -10.124 -1.222 -1.404 1.00 98.12 127 GLY A C 1
ATOM 967 O O . GLY A 1 127 ? -9.327 -0.303 -1.217 1.00 98.12 127 GLY A O 1
ATOM 968 N N . PRO A 1 128 ? -10.010 -2.030 -2.473 1.00 97.81 128 PRO A N 1
ATOM 969 C CA . PRO A 1 128 ? -8.884 -1.954 -3.397 1.00 97.81 128 PRO A CA 1
ATOM 970 C C . PRO A 1 128 ? -8.733 -0.567 -4.032 1.00 97.81 128 PRO A C 1
ATOM 972 O O . PRO A 1 128 ? -9.677 -0.026 -4.604 1.00 97.81 128 PRO A O 1
ATOM 975 N N . GLY A 1 129 ? -7.520 -0.017 -3.968 1.00 96.19 129 GLY A N 1
ATOM 976 C CA . GLY A 1 129 ? -7.199 1.322 -4.459 1.00 96.19 129 GLY A CA 1
ATOM 977 C C . GLY A 1 129 ? -7.444 2.449 -3.454 1.00 96.19 129 GLY A C 1
ATOM 978 O O . GLY A 1 129 ? -7.067 3.583 -3.747 1.00 96.19 129 GLY A O 1
ATOM 979 N N . ASP A 1 130 ? -8.009 2.165 -2.279 1.00 98.19 130 ASP A N 1
ATOM 980 C CA . ASP A 1 130 ? -8.086 3.148 -1.202 1.00 98.19 130 ASP A CA 1
ATOM 981 C C . ASP A 1 130 ? -6.712 3.323 -0.547 1.00 98.19 130 ASP A C 1
ATOM 983 O O . ASP A 1 130 ? -5.991 2.354 -0.277 1.00 98.19 130 ASP A O 1
ATOM 987 N N . TYR A 1 131 ? -6.358 4.582 -0.308 1.00 97.88 131 TYR A N 1
ATOM 988 C CA . TYR A 1 131 ? -5.102 5.011 0.291 1.00 97.88 131 TYR A CA 1
ATOM 989 C C . TYR A 1 131 ? -5.346 5.551 1.698 1.00 97.88 131 TYR A C 1
ATOM 991 O O . TYR A 1 131 ? -6.285 6.314 1.927 1.00 97.88 131 TYR A O 1
ATOM 999 N N . HIS A 1 132 ? -4.466 5.201 2.627 1.00 96.75 132 HIS A N 1
ATOM 1000 C CA . HIS A 1 132 ? -4.500 5.665 4.005 1.00 96.75 132 HIS A CA 1
ATOM 1001 C C . HIS A 1 132 ? -3.096 6.052 4.464 1.00 96.75 132 HIS A C 1
ATOM 1003 O O . HIS A 1 132 ? -2.149 5.306 4.241 1.00 96.75 132 HIS A O 1
ATOM 1009 N N . VAL A 1 133 ? -2.949 7.200 5.118 1.00 95.69 133 VAL A N 1
ATOM 1010 C CA . VAL A 1 133 ? -1.671 7.676 5.652 1.00 95.69 133 VAL A CA 1
ATOM 1011 C C . VAL A 1 133 ? -1.797 8.062 7.113 1.00 95.69 133 VAL A C 1
ATOM 1013 O O . VAL A 1 133 ? -2.742 8.734 7.529 1.00 95.69 133 VAL A O 1
ATOM 1016 N N . SER A 1 134 ? -0.811 7.617 7.882 1.00 94.75 134 SER A N 1
ATOM 1017 C CA . SER A 1 134 ? -0.765 7.708 9.333 1.00 94.75 134 SER A CA 1
ATOM 1018 C C . SER A 1 134 ? 0.519 8.428 9.743 1.00 94.75 134 SER A C 1
ATOM 1020 O O . SER A 1 134 ? 1.600 7.842 9.665 1.00 94.75 134 SER A O 1
ATOM 1022 N N . PRO A 1 135 ? 0.445 9.714 10.137 1.00 92.88 135 PRO A N 1
ATOM 1023 C CA . PRO A 1 135 ? 1.620 10.475 10.557 1.00 92.88 135 PRO A CA 1
ATOM 1024 C C . PRO A 1 135 ? 2.308 9.878 11.795 1.00 92.88 135 PRO A C 1
ATOM 1026 O O . PRO A 1 135 ? 1.652 9.191 12.589 1.00 92.88 135 PRO A O 1
ATOM 1029 N N . PRO A 1 136 ? 3.595 10.186 12.038 1.00 91.50 136 PRO A N 1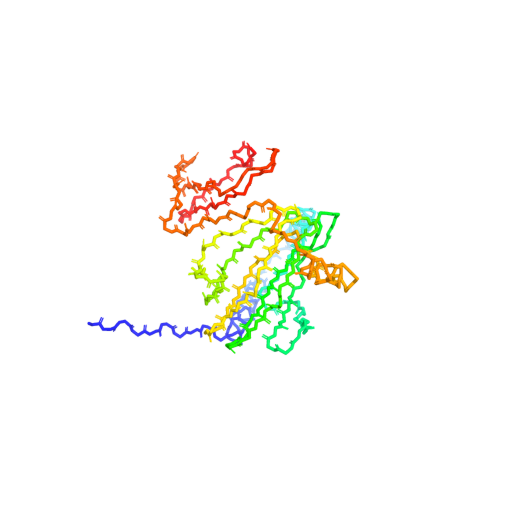
ATOM 1030 C CA . PRO A 1 136 ? 4.273 9.785 13.266 1.00 91.50 136 PRO A CA 1
ATOM 1031 C C . PRO A 1 136 ? 3.479 10.182 14.518 1.00 91.50 136 PRO A C 1
ATOM 1033 O O . PRO A 1 136 ? 3.021 11.315 14.656 1.00 91.50 136 PRO A O 1
ATOM 1036 N N . GLY A 1 137 ? 3.315 9.243 15.446 1.00 90.38 137 GLY A N 1
ATOM 1037 C CA . GLY A 1 137 ? 2.569 9.423 16.689 1.00 90.38 137 GLY A CA 1
ATOM 1038 C C . GLY A 1 137 ? 1.058 9.215 16.571 1.00 90.38 137 GLY A C 1
ATOM 1039 O O . GLY A 1 137 ? 0.409 9.084 17.614 1.00 90.38 137 GLY A O 1
ATOM 1040 N N . SER A 1 138 ? 0.502 9.146 15.354 1.00 91.81 138 SER A N 1
ATOM 1041 C CA . SER A 1 138 ? -0.906 8.785 15.150 1.00 91.81 138 SER A CA 1
ATOM 1042 C C . SER A 1 138 ? -1.165 7.355 15.618 1.00 91.81 138 SER A C 1
ATOM 1044 O O . SER A 1 138 ? -0.278 6.490 15.606 1.00 91.81 138 SER A O 1
ATOM 1046 N N . ARG A 1 139 ? -2.386 7.115 16.085 1.00 90.19 139 ARG A N 1
ATOM 1047 C CA . ARG A 1 139 ? -2.804 5.829 16.629 1.00 90.19 139 ARG A CA 1
ATOM 1048 C C . ARG A 1 139 ? -3.817 5.174 15.710 1.00 90.19 139 ARG A C 1
ATOM 1050 O O . ARG A 1 139 ? -4.814 5.780 15.333 1.00 90.19 139 ARG A O 1
ATOM 1057 N N . HIS A 1 140 ? -3.595 3.897 15.431 1.00 87.06 140 HIS A N 1
ATOM 1058 C CA . HIS A 1 140 ? -4.642 3.029 14.924 1.00 87.06 140 HIS A CA 1
ATOM 1059 C C . HIS A 1 140 ? -5.304 2.293 16.071 1.00 87.06 140 HIS A C 1
ATOM 1061 O O . HIS A 1 140 ? -4.655 1.749 16.971 1.00 87.06 140 HIS A O 1
ATOM 1067 N N . HIS A 1 141 ? -6.627 2.255 16.002 1.00 86.62 141 HIS A N 1
ATOM 1068 C CA . HIS A 1 141 ? -7.425 1.291 16.731 1.00 86.62 141 HIS A CA 1
ATOM 1069 C C . HIS A 1 141 ? -7.229 -0.106 16.124 1.00 86.62 141 HIS A C 1
ATOM 1071 O O . HIS A 1 141 ? -6.275 -0.380 15.392 1.00 86.62 141 HIS A O 1
ATOM 1077 N N . ARG A 1 142 ? -8.099 -1.050 16.474 1.00 92.44 142 ARG A N 1
ATOM 1078 C CA . ARG A 1 142 ? -8.053 -2.380 15.874 1.00 92.44 142 ARG A CA 1
ATOM 1079 C C . ARG A 1 142 ? -8.317 -2.268 14.371 1.00 92.44 142 ARG A C 1
ATOM 1081 O O . ARG A 1 142 ? -9.368 -1.780 13.977 1.00 92.44 142 ARG A O 1
ATOM 1088 N N . ILE A 1 143 ? -7.411 -2.818 13.568 1.00 94.75 143 ILE A N 1
ATOM 1089 C CA . ILE A 1 143 ? -7.635 -3.021 12.133 1.00 94.75 143 ILE A CA 1
ATOM 1090 C C . ILE A 1 143 ? -8.111 -4.455 11.940 1.00 94.75 143 ILE A C 1
ATOM 1092 O O . ILE A 1 143 ? -7.429 -5.388 12.371 1.00 94.75 143 ILE A O 1
ATOM 1096 N N . SER A 1 144 ? -9.260 -4.663 11.314 1.00 96.81 144 SER A N 1
ATOM 1097 C CA . SER A 1 144 ? -9.807 -5.994 11.034 1.00 96.81 144 SER A CA 1
ATOM 1098 C C . SER A 1 144 ? -9.985 -6.226 9.537 1.00 96.81 144 SER A C 1
ATOM 1100 O O . SER A 1 144 ? -9.932 -5.305 8.728 1.00 96.81 144 SER A O 1
ATOM 1102 N N . SER A 1 145 ? -10.174 -7.485 9.152 1.00 97.69 145 SER A N 1
ATOM 1103 C CA . SER A 1 145 ? -10.571 -7.833 7.791 1.00 97.69 145 SER A CA 1
ATOM 1104 C C . SER A 1 145 ? -11.600 -8.964 7.819 1.00 97.69 145 SER A C 1
ATOM 1106 O O . SER A 1 145 ? -11.225 -10.132 7.946 1.00 97.69 145 SER A O 1
ATOM 1108 N N . PRO A 1 146 ? -12.908 -8.656 7.730 1.00 95.50 146 PRO A N 1
ATOM 1109 C CA . PRO A 1 146 ? -13.954 -9.678 7.774 1.00 95.50 146 PRO A CA 1
ATOM 1110 C C . PRO A 1 146 ? -13.822 -10.717 6.652 1.00 95.50 146 PRO A C 1
ATOM 1112 O O . PRO A 1 146 ? -13.888 -11.914 6.919 1.00 95.50 146 PRO A O 1
ATOM 1115 N N . ALA A 1 147 ? -13.564 -10.265 5.422 1.00 96.44 147 ALA A N 1
ATOM 1116 C CA . ALA A 1 147 ? -13.467 -11.113 4.230 1.00 96.44 147 ALA A CA 1
ATOM 1117 C C . ALA A 1 147 ? -12.023 -11.465 3.819 1.00 96.44 147 ALA A C 1
ATOM 1119 O O . ALA A 1 147 ? -11.818 -12.179 2.840 1.00 96.44 147 ALA A O 1
ATOM 1120 N N . GLY A 1 148 ? -11.025 -10.988 4.561 1.00 98.19 148 GLY A N 1
ATOM 1121 C CA . GLY A 1 148 ? -9.620 -11.073 4.180 1.00 98.19 148 GLY A CA 1
ATOM 1122 C C . GLY A 1 148 ? -9.197 -9.933 3.249 1.00 98.19 148 GLY A C 1
ATOM 1123 O O . GLY A 1 148 ? -10.016 -9.288 2.586 1.00 98.19 148 GLY A O 1
ATOM 1124 N N . GLY A 1 149 ? -7.898 -9.649 3.229 1.00 98.06 149 GLY A N 1
ATOM 1125 C CA . GLY A 1 149 ? -7.359 -8.547 2.446 1.00 98.06 149 GLY A CA 1
ATOM 1126 C C . GLY A 1 149 ? -5.840 -8.524 2.387 1.00 98.06 149 GLY A C 1
ATOM 1127 O O . GLY A 1 149 ? -5.152 -9.046 3.267 1.00 98.06 149 GLY A O 1
ATOM 1128 N N . VAL A 1 150 ? -5.329 -7.895 1.333 1.00 98.12 150 VAL A N 1
ATOM 1129 C CA . VAL A 1 150 ? -3.903 -7.647 1.118 1.00 98.12 150 VAL A CA 1
ATOM 1130 C C . VAL A 1 150 ? -3.699 -6.153 0.940 1.00 98.12 150 VAL A C 1
ATOM 1132 O O . VAL A 1 150 ? -4.376 -5.531 0.121 1.00 98.12 150 VAL A O 1
ATOM 1135 N N . ALA A 1 151 ? -2.734 -5.594 1.661 1.00 98.19 151 ALA A N 1
ATOM 1136 C CA . ALA A 1 151 ? -2.324 -4.206 1.514 1.00 98.19 151 ALA A CA 1
ATOM 1137 C C . ALA A 1 151 ? -0.811 -4.091 1.327 1.00 98.19 151 ALA A C 1
ATOM 1139 O O . ALA A 1 151 ? -0.033 -4.899 1.837 1.00 98.19 151 ALA A O 1
ATOM 1140 N N . TYR A 1 152 ? -0.401 -3.066 0.592 1.00 97.69 152 TYR A N 1
ATOM 1141 C CA . TYR A 1 152 ? 0.968 -2.577 0.595 1.00 97.69 152 TYR A CA 1
ATOM 1142 C C . TYR A 1 152 ? 1.112 -1.542 1.705 1.00 97.69 152 TYR A C 1
ATOM 1144 O O . TYR A 1 152 ? 0.284 -0.637 1.778 1.00 97.69 152 TYR A O 1
ATOM 1152 N N . LEU A 1 153 ? 2.157 -1.663 2.523 1.00 96.56 153 LEU A N 1
ATOM 1153 C CA . LEU A 1 153 ? 2.520 -0.673 3.534 1.00 96.56 153 LEU A CA 1
ATOM 1154 C C . LEU A 1 153 ? 3.941 -0.170 3.283 1.00 96.56 153 LEU A C 1
ATOM 1156 O O . LEU A 1 153 ? 4.828 -0.959 2.950 1.00 96.56 153 LEU A O 1
ATOM 1160 N N . ARG A 1 154 ? 4.173 1.122 3.503 1.00 94.31 154 ARG A N 1
ATOM 1161 C CA . ARG A 1 154 ? 5.483 1.783 3.445 1.00 94.31 154 ARG A CA 1
ATOM 1162 C C . ARG A 1 154 ? 5.687 2.621 4.698 1.00 94.31 154 ARG A C 1
ATOM 1164 O O . ARG A 1 154 ? 4.753 3.253 5.163 1.00 94.31 154 ARG A O 1
ATOM 1171 N N . GLY A 1 155 ? 6.921 2.650 5.198 1.00 91.31 155 GLY A N 1
ATOM 1172 C CA . GLY A 1 155 ? 7.272 3.370 6.425 1.00 91.31 155 GLY A CA 1
ATOM 1173 C C . GLY A 1 155 ? 6.903 2.603 7.697 1.00 91.31 155 GLY A C 1
ATOM 1174 O O . GLY A 1 155 ? 6.965 3.146 8.793 1.00 91.31 155 GLY A O 1
ATOM 1175 N N . THR A 1 156 ? 6.556 1.322 7.558 1.00 89.00 156 THR A N 1
ATOM 1176 C CA . THR A 1 156 ? 6.125 0.469 8.666 1.00 89.00 156 THR A CA 1
ATOM 1177 C C . THR A 1 156 ? 7.310 -0.085 9.455 1.00 89.00 156 THR A C 1
ATOM 1179 O O . THR A 1 156 ? 8.420 -0.243 8.932 1.00 89.00 156 THR A O 1
ATOM 1182 N N . SER A 1 157 ? 7.069 -0.458 10.710 1.00 87.69 157 SER A N 1
ATOM 1183 C CA . SER A 1 157 ? 8.034 -1.199 11.527 1.00 87.69 157 SER A CA 1
ATOM 1184 C C . SER A 1 157 ? 8.057 -2.706 11.231 1.00 87.69 157 SER A C 1
ATOM 1186 O O . SER A 1 157 ? 8.945 -3.412 11.717 1.00 87.69 157 SER A O 1
ATOM 1188 N N . LEU A 1 158 ? 7.106 -3.229 10.446 1.00 81.88 158 LEU A N 1
ATOM 1189 C CA . LEU A 1 158 ? 7.058 -4.650 10.083 1.00 81.88 158 LEU A CA 1
ATOM 1190 C C . LEU A 1 158 ? 8.338 -5.093 9.363 1.00 81.88 158 LEU A C 1
ATOM 1192 O O . LEU A 1 158 ? 8.766 -4.492 8.387 1.00 81.88 158 LEU A O 1
ATOM 1196 N N . GLY A 1 159 ? 8.927 -6.191 9.837 1.00 76.69 159 GLY A N 1
ATOM 1197 C CA . GLY A 1 159 ? 10.267 -6.635 9.432 1.00 76.69 159 GLY A CA 1
ATOM 1198 C C . GLY A 1 159 ? 11.287 -6.492 10.564 1.00 76.69 159 GLY A C 1
ATOM 1199 O O . GLY A 1 159 ? 12.149 -7.356 10.706 1.00 76.69 159 GLY A O 1
ATOM 1200 N N . ASP A 1 160 ? 11.089 -5.521 11.464 1.00 78.81 160 ASP A N 1
ATOM 1201 C CA . ASP A 1 160 ? 11.893 -5.319 12.671 1.00 78.81 160 ASP A CA 1
ATOM 1202 C C . ASP A 1 160 ? 11.068 -5.640 13.929 1.00 78.81 160 ASP A C 1
ATOM 1204 O O . ASP A 1 160 ? 10.208 -4.875 14.376 1.00 78.81 160 ASP A O 1
ATOM 1208 N N . ARG A 1 161 ? 11.356 -6.792 14.547 1.00 73.06 161 ARG A N 1
ATOM 1209 C CA . ARG A 1 161 ? 10.629 -7.260 15.740 1.00 73.06 161 ARG A CA 1
ATOM 1210 C C . ARG A 1 161 ? 10.655 -6.256 16.893 1.00 73.06 161 ARG A C 1
ATOM 1212 O O . ARG A 1 161 ? 9.665 -6.161 17.613 1.00 73.06 161 ARG A O 1
ATOM 1219 N N . ARG A 1 162 ? 11.761 -5.531 17.102 1.00 68.44 162 ARG A N 1
ATOM 1220 C CA . ARG A 1 162 ? 11.883 -4.598 18.235 1.00 68.44 162 ARG A CA 1
ATOM 1221 C C . ARG A 1 162 ? 11.005 -3.373 18.017 1.00 68.44 162 ARG A C 1
ATOM 1223 O O . ARG A 1 162 ? 10.318 -2.950 18.944 1.00 68.44 162 ARG A O 1
ATOM 1230 N N . LYS A 1 163 ? 10.995 -2.831 16.796 1.00 73.94 163 LYS A N 1
ATOM 1231 C CA . LYS A 1 163 ? 10.180 -1.656 16.464 1.00 73.94 163 LYS A CA 1
ATOM 1232 C C . LYS A 1 163 ? 8.682 -1.960 16.530 1.00 73.94 163 LYS A C 1
ATOM 1234 O O . LYS A 1 163 ? 7.961 -1.187 17.154 1.00 73.94 163 LYS A O 1
ATOM 1239 N N . VAL A 1 164 ? 8.245 -3.118 16.020 1.00 70.81 164 VAL A N 1
ATOM 1240 C CA . VAL A 1 164 ? 6.837 -3.564 16.117 1.00 70.81 164 VAL A CA 1
ATOM 1241 C C . VAL A 1 164 ? 6.370 -3.638 17.572 1.00 70.81 164 VAL A C 1
ATOM 1243 O O . VAL A 1 164 ? 5.295 -3.148 17.901 1.00 70.81 164 VAL A O 1
ATOM 1246 N N . ILE A 1 165 ? 7.179 -4.210 18.472 1.00 65.50 165 ILE A N 1
ATOM 1247 C CA . ILE A 1 165 ? 6.839 -4.260 19.904 1.00 65.50 165 ILE A CA 1
ATOM 1248 C C . ILE A 1 165 ? 6.651 -2.843 20.467 1.00 65.50 165 ILE A C 1
ATOM 1250 O O . ILE A 1 165 ? 5.698 -2.601 21.205 1.00 65.50 165 ILE A O 1
ATOM 1254 N N . GLY A 1 166 ? 7.516 -1.897 20.092 1.00 65.25 166 GLY A N 1
ATOM 1255 C CA . GLY A 1 166 ? 7.405 -0.502 20.519 1.00 65.25 166 GLY A CA 1
ATOM 1256 C C . GLY A 1 166 ? 6.104 0.176 20.074 1.00 65.25 166 GLY A C 1
ATOM 1257 O O . GLY A 1 166 ? 5.489 0.886 20.866 1.00 65.25 166 GLY A O 1
ATOM 1258 N N . GLU A 1 167 ? 5.657 -0.061 18.840 1.00 79.56 167 GLU A N 1
ATOM 1259 C CA . GLU A 1 167 ? 4.390 0.478 18.316 1.00 79.56 167 GLU A CA 1
ATOM 1260 C C . GLU A 1 167 ? 3.170 -0.100 19.035 1.00 79.56 167 GLU A C 1
ATOM 1262 O O . GLU A 1 167 ? 2.243 0.635 19.382 1.00 79.56 167 GLU A O 1
ATOM 1267 N N . LEU A 1 168 ? 3.193 -1.405 19.319 1.00 75.50 168 LEU A N 1
ATOM 1268 C CA . LEU A 1 168 ? 2.141 -2.084 20.076 1.00 75.50 168 LEU A CA 1
ATOM 1269 C C . LEU A 1 168 ? 2.028 -1.536 21.502 1.00 75.50 168 LEU A C 1
ATOM 1271 O O . LEU A 1 168 ? 0.926 -1.239 21.958 1.00 75.50 168 LEU A O 1
ATOM 1275 N N . VAL A 1 169 ? 3.160 -1.347 22.188 1.00 63.88 169 VAL A N 1
ATOM 1276 C CA . VAL A 1 169 ? 3.190 -0.717 23.519 1.00 63.88 169 VAL A CA 1
ATOM 1277 C C . VAL A 1 169 ? 2.671 0.722 23.442 1.00 63.88 169 VAL A C 1
ATOM 1279 O O . VAL A 1 169 ? 1.843 1.122 24.257 1.00 63.88 169 VAL A O 1
ATOM 1282 N N . GLY A 1 170 ? 3.086 1.490 22.430 1.00 59.94 170 GLY A N 1
ATOM 1283 C CA . GLY A 1 170 ? 2.607 2.857 22.208 1.00 59.94 170 GLY A CA 1
ATOM 1284 C C . GLY A 1 170 ? 1.101 2.956 21.931 1.00 59.94 170 GLY A C 1
ATOM 1285 O O . GLY A 1 170 ? 0.485 3.970 22.265 1.00 59.94 170 GLY A O 1
ATOM 1286 N N . GLY A 1 171 ? 0.491 1.907 21.372 1.00 61.91 171 GLY A N 1
ATOM 1287 C CA . GLY A 1 171 ? -0.953 1.811 21.133 1.00 61.91 171 GLY A CA 1
ATOM 1288 C C . GLY A 1 171 ? -1.804 1.685 22.402 1.00 61.91 171 GLY A C 1
ATOM 1289 O O . GLY A 1 171 ? -3.017 1.905 22.338 1.00 61.91 171 GLY A O 1
ATOM 1290 N N . LEU A 1 172 ? -1.183 1.364 23.543 1.00 72.38 172 LEU A N 1
ATOM 1291 C CA . LEU A 1 172 ? -1.833 1.296 24.857 1.00 72.38 172 LEU A CA 1
ATOM 1292 C C . LEU A 1 172 ? -1.820 2.642 25.600 1.00 72.38 172 LEU A C 1
ATOM 1294 O O . LEU A 1 172 ? -2.539 2.798 26.584 1.00 72.38 172 LEU A O 1
ATOM 1298 N N . LEU A 1 173 ? -1.013 3.608 25.146 1.00 74.69 173 LEU A N 1
ATOM 1299 C CA . LEU A 1 173 ? -0.957 4.946 25.738 1.00 74.69 173 LEU A CA 1
ATOM 1300 C C . LEU A 1 173 ? -2.167 5.790 25.299 1.00 74.69 173 LEU A C 1
ATOM 1302 O O . LEU A 1 173 ? -2.563 5.699 24.131 1.00 74.69 173 LEU A O 1
ATOM 1306 N N . PRO A 1 174 ? -2.727 6.632 26.190 1.00 75.31 174 PRO A N 1
ATOM 1307 C CA . PRO A 1 174 ? -3.889 7.465 25.886 1.00 75.31 174 PRO A CA 1
ATOM 1308 C C . PRO A 1 174 ? -3.599 8.535 24.817 1.00 75.31 174 PRO A C 1
ATOM 1310 O O . PRO A 1 174 ? -2.455 8.949 24.628 1.00 75.31 174 PRO A O 1
ATOM 1313 N N . GLY A 1 175 ? -4.663 9.003 24.154 1.00 82.69 175 GLY A N 1
ATOM 1314 C CA . GLY A 1 175 ? -4.646 10.073 23.149 1.00 82.69 175 GLY A CA 1
ATOM 1315 C C . GLY A 1 175 ? -4.376 9.580 21.726 1.00 82.69 175 GLY A C 1
ATOM 1316 O O . GLY A 1 175 ? -3.480 8.775 21.499 1.00 82.69 175 GLY A O 1
ATOM 1317 N N . ASP A 1 176 ? -5.108 10.079 20.735 1.00 82.75 176 ASP A N 1
ATOM 1318 C CA . ASP A 1 176 ? -5.041 9.521 19.371 1.00 82.75 176 ASP A CA 1
ATOM 1319 C C . ASP A 1 176 ? -3.891 10.078 18.519 1.00 82.75 176 ASP A C 1
ATOM 1321 O O . ASP A 1 176 ? -3.521 9.494 17.501 1.00 82.75 176 ASP A O 1
ATOM 1325 N N . GLY A 1 177 ? -3.230 11.134 19.001 1.00 87.81 177 GL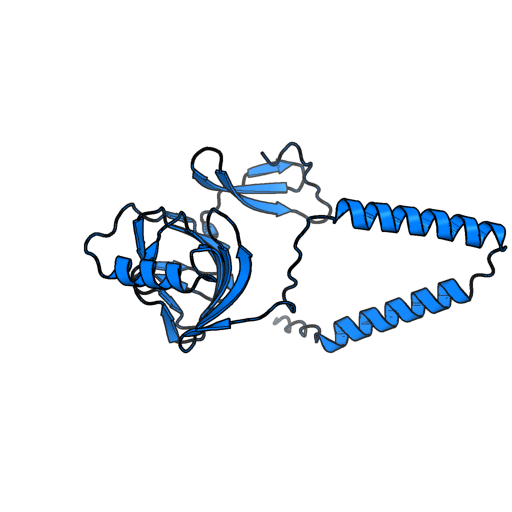Y A N 1
ATOM 1326 C CA . GLY A 1 177 ? -2.142 11.787 18.278 1.00 87.81 177 GLY A CA 1
ATOM 1327 C C . GLY A 1 177 ? -2.653 12.616 17.092 1.00 87.81 177 GLY A C 1
ATOM 1328 O O . GLY A 1 177 ? -3.814 13.031 17.092 1.00 87.81 177 GLY A O 1
ATOM 1329 N N . PRO A 1 178 ? -1.793 12.926 16.105 1.00 89.75 178 PRO A N 1
ATOM 1330 C CA . PRO A 1 178 ? -2.212 13.642 14.905 1.00 89.75 178 PRO A CA 1
ATOM 1331 C C . PRO A 1 178 ? -3.229 12.828 14.089 1.00 89.75 178 PRO A C 1
ATOM 1333 O O . PRO A 1 178 ? -3.170 11.595 14.091 1.00 89.75 178 PRO A O 1
ATOM 1336 N N . PRO A 1 179 ? -4.141 13.501 13.366 1.00 89.12 179 PRO A N 1
ATOM 1337 C CA . PRO A 1 179 ? -5.155 12.826 12.572 1.00 89.12 179 PRO A CA 1
ATOM 1338 C C . PRO A 1 179 ? -4.527 12.044 11.416 1.00 89.12 179 PRO A C 1
ATOM 1340 O O . PRO A 1 179 ? -3.580 12.494 10.769 1.00 89.12 179 PRO A O 1
ATOM 1343 N N . VAL A 1 180 ? -5.110 10.882 11.139 1.00 92.62 180 VAL A N 1
ATOM 1344 C CA . VAL A 1 180 ? -4.840 10.098 9.932 1.00 92.62 180 VAL A CA 1
ATOM 1345 C C . VAL A 1 180 ? -5.589 10.689 8.734 1.00 92.62 180 VAL A C 1
ATOM 1347 O O . VAL A 1 180 ? -6.585 11.397 8.897 1.00 92.62 180 VAL A O 1
ATOM 1350 N N . HIS A 1 181 ? -5.131 10.392 7.520 1.00 94.50 181 HIS A N 1
ATOM 1351 C CA . HIS A 1 181 ? -5.769 10.856 6.289 1.00 94.50 181 HIS A CA 1
ATOM 1352 C C . HIS A 1 181 ? -6.072 9.687 5.350 1.00 94.50 181 HIS A C 1
ATOM 1354 O O . HIS A 1 181 ? -5.233 8.817 5.133 1.00 94.50 181 HIS A O 1
ATOM 1360 N N . THR A 1 182 ? -7.271 9.684 4.769 1.00 96.75 182 THR A N 1
ATOM 1361 C CA . THR A 1 182 ? -7.728 8.653 3.830 1.00 96.75 182 THR A CA 1
ATOM 1362 C C . THR A 1 182 ? -8.141 9.304 2.521 1.00 96.75 182 THR A C 1
ATOM 1364 O O . THR A 1 182 ? -8.887 10.283 2.527 1.00 96.75 182 THR A O 1
ATOM 1367 N N . VAL A 1 183 ? -7.720 8.712 1.406 1.00 96.88 183 VAL A N 1
ATOM 1368 C CA . VAL A 1 183 ? -8.231 9.017 0.069 1.00 96.88 183 VAL A CA 1
ATOM 1369 C C . VAL A 1 183 ? -8.870 7.754 -0.484 1.00 96.88 183 VAL A C 1
ATOM 1371 O O . VAL A 1 183 ? -8.175 6.788 -0.797 1.00 96.88 183 VAL A O 1
ATOM 1374 N N . LEU A 1 184 ? -10.195 7.761 -0.620 1.00 96.75 184 LEU A N 1
ATOM 1375 C CA . LEU A 1 184 ? -10.889 6.659 -1.281 1.00 96.75 184 LEU A CA 1
ATOM 1376 C C . LEU A 1 184 ? -10.604 6.699 -2.788 1.00 96.75 184 LEU A C 1
ATOM 1378 O O . LEU A 1 184 ? -10.495 7.775 -3.384 1.00 96.75 184 LEU A O 1
ATOM 1382 N N . GLY A 1 185 ? -10.550 5.542 -3.441 1.00 90.31 185 GLY A N 1
ATOM 1383 C CA . GLY A 1 185 ? -10.299 5.433 -4.877 1.00 90.31 185 GLY A CA 1
ATOM 1384 C C . GLY A 1 185 ? -11.294 6.255 -5.704 1.00 90.31 185 GLY A C 1
ATOM 1385 O O . GLY A 1 185 ? -10.914 6.910 -6.676 1.00 90.31 185 GLY A O 1
ATOM 1386 N N . ALA A 1 186 ? -12.555 6.314 -5.265 1.00 92.06 186 ALA A N 1
ATOM 1387 C CA . ALA A 1 186 ? -13.604 7.128 -5.883 1.00 92.06 186 ALA A CA 1
ATOM 1388 C C . ALA A 1 186 ? -13.402 8.650 -5.719 1.00 92.06 186 ALA A C 1
ATOM 1390 O O . ALA A 1 186 ? -13.964 9.429 -6.483 1.00 92.06 186 ALA A O 1
ATOM 1391 N N . GLN A 1 187 ? -12.603 9.084 -4.741 1.00 94.06 187 GLN A N 1
ATOM 1392 C CA . GLN A 1 187 ? -12.309 10.495 -4.460 1.00 94.06 187 GLN A CA 1
ATOM 1393 C C . GLN A 1 187 ? -11.045 10.994 -5.179 1.00 94.06 187 GLN A C 1
ATOM 1395 O O . GLN A 1 187 ? -10.71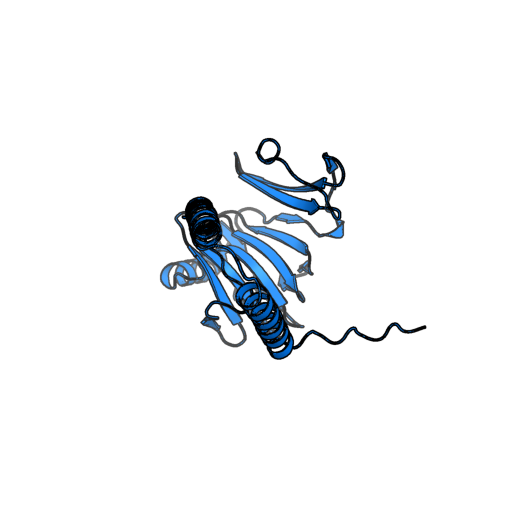4 12.179 -5.094 1.00 94.06 187 GLN A O 1
ATOM 1400 N N . CYS A 1 188 ? -10.334 10.111 -5.888 1.00 94.75 188 CYS A N 1
ATOM 1401 C CA . CYS A 1 188 ? -9.127 10.462 -6.627 1.00 94.75 188 CYS A CA 1
ATOM 1402 C C . CYS A 1 188 ? -9.410 11.526 -7.699 1.00 94.75 188 CYS A C 1
ATOM 1404 O O . CYS A 1 188 ? -10.275 11.363 -8.561 1.00 94.75 188 CYS A O 1
ATOM 1406 N N . ARG A 1 189 ? -8.630 12.611 -7.669 1.00 95.44 189 ARG A N 1
ATOM 1407 C CA . ARG A 1 189 ? -8.739 13.745 -8.595 1.00 95.44 189 ARG A CA 1
ATOM 1408 C C . ARG A 1 189 ? -7.705 13.605 -9.704 1.00 95.44 189 ARG A C 1
ATOM 1410 O O . ARG A 1 189 ? -6.575 14.076 -9.573 1.00 95.44 189 ARG A O 1
ATOM 1417 N N . TRP A 1 190 ? -8.109 12.945 -10.784 1.00 96.50 190 TRP A N 1
ATOM 1418 C CA . TRP A 1 190 ? -7.254 12.670 -11.936 1.00 96.50 190 TRP A CA 1
ATOM 1419 C C . TRP A 1 190 ? -6.979 13.924 -12.766 1.00 96.50 190 TRP A C 1
ATOM 1421 O O . TRP A 1 190 ? -7.886 14.687 -13.088 1.00 96.50 190 TRP A O 1
ATOM 1431 N N . GLN A 1 191 ? -5.709 14.126 -13.107 1.00 96.12 191 GLN A N 1
ATOM 1432 C CA . GLN A 1 191 ? -5.223 15.230 -13.927 1.00 96.12 191 GLN A CA 1
ATOM 1433 C C . GLN A 1 191 ? -4.312 14.681 -15.023 1.00 96.12 191 GLN A C 1
ATOM 1435 O O . GLN A 1 191 ? -3.359 13.952 -14.737 1.00 96.12 191 GLN A O 1
ATOM 1440 N N . ALA A 1 192 ? -4.588 15.043 -16.275 1.00 94.56 192 ALA A N 1
ATOM 1441 C CA . ALA A 1 192 ? -3.744 14.679 -17.404 1.00 94.56 192 ALA A CA 1
ATOM 1442 C C . ALA A 1 192 ? -2.418 15.454 -17.355 1.00 94.56 192 ALA A C 1
ATOM 1444 O O . ALA A 1 192 ? -2.407 16.679 -17.249 1.00 94.56 192 ALA A O 1
ATOM 1445 N N . VAL A 1 193 ? -1.296 14.740 -17.466 1.00 93.12 193 VAL A N 1
ATOM 1446 C CA . VAL A 1 193 ? 0.060 15.333 -17.437 1.00 93.12 193 VAL A CA 1
ATOM 1447 C C . VAL A 1 193 ? 0.863 15.070 -18.708 1.00 93.12 193 VAL A C 1
ATOM 1449 O O . VAL A 1 193 ? 1.868 15.736 -18.967 1.00 93.12 193 VAL A O 1
ATOM 1452 N N . ALA A 1 194 ? 0.431 14.101 -19.513 1.00 91.44 194 ALA A N 1
ATOM 1453 C CA . ALA A 1 194 ? 0.947 13.796 -20.842 1.00 91.44 194 ALA A CA 1
ATOM 1454 C C . ALA A 1 194 ? -0.111 12.994 -21.629 1.00 91.44 194 ALA A C 1
ATOM 1456 O O . ALA A 1 194 ? -1.058 12.486 -21.021 1.00 91.44 194 ALA A O 1
ATOM 1457 N N . PRO A 1 195 ? 0.027 12.840 -22.959 1.00 93.75 195 PRO A N 1
ATOM 1458 C CA . PRO A 1 195 ? -0.868 11.990 -23.740 1.00 93.75 195 PRO A CA 1
ATOM 1459 C C . PRO A 1 195 ? -0.951 10.566 -23.170 1.00 93.75 195 PRO A C 1
ATOM 1461 O O . PRO A 1 195 ? 0.052 9.857 -23.088 1.00 93.75 195 PRO A O 1
ATOM 1464 N N . GLY A 1 196 ? -2.154 10.166 -22.752 1.00 94.56 196 GLY A N 1
ATOM 1465 C CA . GLY A 1 196 ? -2.410 8.856 -22.150 1.00 94.56 196 GLY A CA 1
ATOM 1466 C C . GLY A 1 196 ? -1.863 8.672 -20.729 1.00 94.56 196 GLY A C 1
ATOM 1467 O O . GLY A 1 196 ? -1.823 7.535 -20.269 1.00 94.56 196 GLY A O 1
ATOM 1468 N N . VAL A 1 197 ? -1.438 9.739 -20.041 1.00 95.12 197 VAL A N 1
ATOM 1469 C CA . VAL A 1 197 ? -0.945 9.671 -18.657 1.00 95.12 197 VAL A CA 1
ATOM 1470 C C . VAL A 1 197 ? -1.715 10.623 -17.752 1.00 95.12 197 VAL A C 1
ATOM 1472 O O . VAL A 1 197 ? -1.714 11.839 -17.963 1.00 95.12 197 VAL A O 1
ATOM 1475 N N . GLU A 1 198 ? -2.301 10.067 -16.696 1.00 95.62 198 GLU A N 1
ATOM 1476 C CA . GLU A 1 198 ? -3.034 10.810 -15.672 1.00 95.62 198 GLU A CA 1
ATOM 1477 C C . GLU A 1 198 ? -2.437 10.554 -14.290 1.00 95.62 198 GLU A C 1
ATOM 1479 O O . GLU A 1 198 ? -1.968 9.452 -13.998 1.00 95.62 198 GLU A O 1
ATOM 1484 N N . ILE A 1 199 ? -2.485 11.558 -13.416 1.00 95.75 199 ILE A N 1
ATOM 1485 C CA . ILE A 1 199 ? -2.056 11.434 -12.021 1.00 95.75 199 ILE A CA 1
ATOM 1486 C C . ILE A 1 199 ? -3.154 11.881 -11.063 1.00 95.75 199 ILE A C 1
ATOM 1488 O O . ILE A 1 199 ? -3.923 12.785 -11.376 1.00 95.75 199 ILE A O 1
ATOM 1492 N N . SER A 1 200 ? -3.185 11.290 -9.873 1.00 96.50 200 SER A N 1
ATOM 1493 C CA . SER A 1 200 ? -3.975 11.776 -8.740 1.00 96.50 200 SER A CA 1
ATOM 1494 C C . SER A 1 200 ? -3.069 11.856 -7.520 1.00 96.50 200 SER A C 1
ATOM 1496 O O . SER A 1 200 ? -2.550 10.835 -7.071 1.00 96.50 200 SER A O 1
ATOM 1498 N N . VAL A 1 201 ? -2.851 13.063 -6.997 1.00 96.31 201 VAL A N 1
ATOM 1499 C CA . VAL A 1 201 ? -2.072 13.268 -5.767 1.00 96.31 201 VAL A CA 1
ATOM 1500 C C . VAL A 1 201 ? -2.903 12.805 -4.574 1.00 96.31 201 VAL A C 1
ATOM 1502 O O . VAL A 1 201 ? -4.067 13.178 -4.457 1.00 96.31 201 VAL A O 1
ATOM 1505 N N . LEU A 1 202 ? -2.295 11.993 -3.714 1.00 96.19 202 LEU A N 1
ATOM 1506 C CA . LEU A 1 202 ? -2.925 11.394 -2.536 1.00 96.19 202 LEU A CA 1
ATOM 1507 C C . LEU A 1 202 ? -2.450 12.070 -1.252 1.00 96.19 202 LEU A C 1
ATOM 1509 O O . LEU A 1 202 ? -3.236 12.293 -0.341 1.00 96.19 202 LEU A O 1
ATOM 1513 N N . TRP A 1 203 ? -1.162 12.409 -1.188 1.00 95.12 203 TRP A N 1
ATOM 1514 C CA . TRP A 1 203 ? -0.553 13.002 -0.005 1.00 95.12 203 TRP A CA 1
ATOM 1515 C C . TRP A 1 203 ? 0.670 13.842 -0.365 1.00 95.12 203 TRP A C 1
ATOM 1517 O O . TRP A 1 203 ? 1.352 13.575 -1.361 1.00 95.12 203 TRP A O 1
ATOM 1527 N N . ARG A 1 204 ? 0.940 14.864 0.450 1.00 93.50 204 ARG A N 1
ATOM 1528 C CA . ARG A 1 204 ? 2.151 15.683 0.384 1.00 93.50 204 ARG A CA 1
ATOM 1529 C C . ARG A 1 204 ? 2.691 15.891 1.791 1.00 93.50 204 ARG A C 1
ATOM 1531 O O . ARG A 1 204 ? 1.958 16.363 2.653 1.00 93.50 204 ARG A O 1
ATOM 1538 N N . ASP A 1 205 ? 3.968 15.589 1.973 1.00 87.25 205 ASP A N 1
ATOM 1539 C CA . ASP A 1 205 ? 4.717 15.863 3.197 1.00 87.25 205 ASP A CA 1
ATOM 1540 C C . ASP A 1 205 ? 6.108 16.388 2.829 1.00 87.25 205 ASP A C 1
ATOM 1542 O O . ASP A 1 205 ? 6.963 15.648 2.333 1.00 87.25 205 ASP A O 1
ATOM 1546 N N . GLY A 1 206 ? 6.298 17.701 2.982 1.00 86.81 206 GLY A N 1
ATOM 1547 C CA . GLY A 1 206 ? 7.478 18.405 2.484 1.00 86.81 206 GLY A CA 1
ATOM 1548 C C . GLY A 1 206 ? 7.703 18.155 0.988 1.00 86.81 206 GLY A C 1
ATOM 1549 O O . GLY A 1 206 ? 6.841 18.442 0.157 1.00 86.81 206 GLY A O 1
ATOM 1550 N N . GLU A 1 207 ? 8.867 17.600 0.652 1.00 85.06 207 GLU A N 1
ATOM 1551 C CA . GLU A 1 207 ? 9.242 17.229 -0.720 1.00 85.06 207 GLU A CA 1
ATOM 1552 C C . GLU A 1 207 ? 8.663 15.875 -1.169 1.00 85.06 207 GLU A C 1
ATOM 1554 O O . GLU A 1 207 ? 8.694 15.540 -2.354 1.00 85.06 207 GLU A O 1
ATOM 1559 N N . THR A 1 208 ? 8.111 15.081 -0.246 1.00 85.75 208 THR A N 1
ATOM 1560 C CA . THR A 1 208 ? 7.546 13.766 -0.565 1.00 85.75 208 THR A CA 1
ATOM 1561 C C . THR A 1 208 ? 6.119 13.913 -1.074 1.00 85.75 208 THR A C 1
ATOM 1563 O O . THR A 1 208 ? 5.268 14.542 -0.443 1.00 85.75 208 THR A O 1
ATOM 1566 N N . VAL A 1 209 ? 5.837 13.297 -2.225 1.00 92.31 209 VAL A N 1
ATOM 1567 C CA . VAL A 1 209 ? 4.511 13.315 -2.852 1.00 92.31 209 VAL A CA 1
ATOM 1568 C C . VAL A 1 209 ? 4.084 11.902 -3.208 1.00 92.31 209 VAL A C 1
ATOM 1570 O O . VAL A 1 209 ? 4.651 11.287 -4.116 1.00 92.31 209 VAL A O 1
ATOM 1573 N N . SER A 1 210 ? 3.019 11.437 -2.569 1.00 94.69 210 SER A N 1
ATOM 1574 C CA . SER A 1 210 ? 2.383 10.157 -2.874 1.00 94.69 210 SER A CA 1
ATOM 1575 C C . SER A 1 210 ? 1.269 10.384 -3.881 1.00 94.69 210 SER A C 1
ATOM 1577 O O . SER A 1 210 ? 0.444 11.293 -3.737 1.00 94.69 210 SER A O 1
ATOM 1579 N N . ARG A 1 211 ? 1.263 9.597 -4.956 1.00 95.38 211 ARG A N 1
ATOM 1580 C CA . ARG A 1 211 ? 0.336 9.776 -6.075 1.00 95.38 211 ARG A CA 1
ATOM 1581 C C . ARG A 1 211 ? 0.036 8.450 -6.754 1.00 95.38 211 ARG A C 1
ATOM 1583 O O . ARG A 1 211 ? 0.919 7.604 -6.876 1.00 95.38 211 ARG A O 1
ATOM 1590 N N . PHE A 1 212 ? -1.176 8.315 -7.275 1.00 95.94 212 PHE A N 1
ATOM 1591 C CA . PHE A 1 212 ? -1.453 7.313 -8.294 1.00 95.94 212 PHE A CA 1
ATOM 1592 C C . PHE A 1 212 ? -1.102 7.843 -9.679 1.00 95.94 212 PHE A C 1
ATOM 1594 O O . PHE A 1 212 ? -1.212 9.041 -9.951 1.00 95.94 212 PHE A O 1
ATOM 1601 N N . VAL A 1 213 ? -0.708 6.924 -10.559 1.00 94.69 213 VAL A N 1
ATOM 1602 C CA . VAL A 1 213 ? -0.435 7.183 -11.972 1.00 94.69 213 VAL A CA 1
ATOM 1603 C C . VAL A 1 213 ? -1.217 6.166 -12.797 1.00 94.69 213 VAL A C 1
ATOM 1605 O O . VAL A 1 213 ? -1.112 4.964 -12.559 1.00 94.69 213 VAL A O 1
ATOM 1608 N N . ARG A 1 214 ? -1.993 6.642 -13.770 1.00 94.56 214 ARG A N 1
ATOM 1609 C CA . ARG A 1 214 ? -2.629 5.820 -14.803 1.00 94.56 214 ARG A CA 1
ATOM 1610 C C . ARG A 1 214 ? -1.893 6.004 -16.115 1.00 94.56 214 ARG A C 1
ATOM 1612 O O . ARG A 1 214 ? -1.606 7.127 -16.521 1.00 94.56 214 ARG A O 1
ATOM 1619 N N . LEU A 1 215 ? -1.618 4.884 -16.768 1.00 95.06 215 LEU A N 1
ATOM 1620 C CA . LEU A 1 215 ? -0.959 4.810 -18.064 1.00 95.06 215 LEU A CA 1
ATOM 1621 C C . LEU A 1 215 ? -1.898 4.086 -19.029 1.00 95.06 215 LEU A C 1
ATOM 1623 O O . LEU A 1 215 ? -2.208 2.911 -18.832 1.00 95.06 215 LEU A O 1
ATOM 1627 N N . ALA A 1 216 ? -2.357 4.778 -20.068 1.00 95.69 216 ALA A N 1
ATOM 1628 C CA . ALA A 1 216 ? -3.079 4.162 -21.174 1.00 95.69 216 ALA A CA 1
ATOM 1629 C C . ALA A 1 216 ? -2.136 3.249 -21.987 1.00 95.69 216 ALA A C 1
ATOM 1631 O O . ALA A 1 216 ? -0.916 3.474 -21.984 1.00 95.69 216 ALA A O 1
ATOM 1632 N N . PRO A 1 217 ? -2.654 2.243 -22.717 1.00 95.31 217 PRO A N 1
ATOM 1633 C CA . PRO A 1 217 ? -1.831 1.385 -23.568 1.00 95.31 217 PRO A CA 1
ATOM 1634 C C . PRO A 1 217 ? -0.938 2.196 -24.519 1.00 95.31 217 PRO A C 1
ATOM 1636 O O . PRO A 1 217 ? -1.401 3.114 -25.191 1.00 95.31 217 PRO A O 1
ATOM 1639 N N . GLY A 1 218 ? 0.359 1.876 -24.550 1.00 92.06 218 GLY A N 1
ATOM 1640 C CA . GLY A 1 218 ? 1.351 2.558 -25.393 1.00 92.06 218 GLY A CA 1
ATOM 1641 C C . GLY A 1 218 ? 1.833 3.927 -24.889 1.00 92.06 218 GLY A C 1
ATOM 1642 O O . GLY A 1 218 ? 2.756 4.489 -25.481 1.00 92.06 218 GLY A O 1
ATOM 1643 N N . SER A 1 219 ? 1.265 4.458 -23.800 1.00 91.81 219 SER A N 1
ATOM 1644 C CA . SER A 1 219 ? 1.706 5.730 -23.212 1.00 91.81 219 SER A CA 1
ATOM 1645 C C . SER A 1 219 ? 3.107 5.633 -22.593 1.00 91.81 219 SER A C 1
ATOM 1647 O O . SER A 1 219 ? 3.588 4.557 -22.227 1.00 91.81 219 SER A O 1
ATOM 1649 N N . ARG A 1 220 ? 3.793 6.778 -22.492 1.00 85.00 220 ARG A N 1
ATOM 1650 C CA . ARG A 1 220 ? 5.127 6.888 -21.887 1.00 85.00 220 ARG A CA 1
ATOM 1651 C C . ARG A 1 220 ? 5.188 8.114 -20.989 1.00 85.00 220 ARG A C 1
ATOM 1653 O O . ARG A 1 220 ? 4.801 9.203 -21.405 1.00 85.00 220 ARG A O 1
ATOM 1660 N N . LEU A 1 221 ? 5.740 7.949 -19.791 1.00 79.19 221 LEU A N 1
ATOM 1661 C CA . LEU A 1 221 ? 6.032 9.053 -18.882 1.00 79.19 221 LEU A CA 1
ATOM 1662 C C . LEU A 1 221 ? 7.543 9.307 -18.864 1.00 79.19 221 LEU A C 1
ATOM 1664 O O . LEU A 1 221 ? 8.323 8.446 -18.462 1.00 79.19 221 LEU A O 1
ATOM 1668 N N . ALA A 1 222 ? 7.966 10.481 -19.336 1.00 70.94 222 ALA A N 1
ATOM 1669 C CA . ALA A 1 222 ? 9.373 10.872 -19.325 1.00 70.94 222 ALA A CA 1
ATOM 1670 C C . ALA A 1 222 ? 9.841 11.220 -17.901 1.00 70.94 222 ALA A C 1
ATOM 1672 O O . ALA A 1 222 ? 9.115 11.855 -17.135 1.00 70.94 222 ALA A O 1
ATOM 1673 N N . LYS A 1 223 ? 11.094 10.868 -17.580 1.00 59.56 223 LYS A N 1
ATOM 1674 C CA . LYS A 1 223 ? 11.718 11.018 -16.249 1.00 59.56 223 LYS A CA 1
ATOM 1675 C C . LYS A 1 223 ? 11.611 12.437 -15.658 1.00 59.56 223 LYS A C 1
ATOM 1677 O O . LYS A 1 223 ? 11.491 12.582 -14.450 1.00 59.56 223 LYS A O 1
ATOM 1682 N N . ALA A 1 224 ? 11.607 13.472 -16.503 1.00 50.00 224 ALA A N 1
ATOM 1683 C CA . ALA A 1 224 ? 11.601 14.881 -16.097 1.00 50.00 224 ALA A CA 1
ATOM 1684 C C . ALA A 1 224 ? 10.243 15.420 -15.597 1.00 50.00 224 ALA A C 1
ATOM 1686 O O . ALA A 1 224 ? 10.187 16.553 -15.140 1.00 50.00 224 ALA A O 1
ATOM 1687 N N . ARG A 1 225 ? 9.148 14.648 -15.689 1.00 52.28 225 ARG A N 1
ATOM 1688 C CA . ARG A 1 225 ? 7.802 15.071 -15.234 1.00 52.28 225 ARG A CA 1
ATOM 1689 C C . ARG A 1 225 ? 7.322 14.348 -13.969 1.00 52.28 225 ARG A C 1
ATOM 1691 O O . ARG A 1 225 ? 6.135 14.376 -13.654 1.00 52.28 225 ARG A O 1
ATOM 1698 N N . ILE A 1 226 ? 8.228 13.644 -13.288 1.00 51.78 226 ILE A N 1
ATOM 1699 C CA . ILE A 1 226 ? 7.912 12.793 -12.131 1.00 51.78 226 ILE A CA 1
ATOM 1700 C C . ILE A 1 226 ? 8.158 13.526 -10.802 1.00 51.78 226 ILE A C 1
ATOM 1702 O O . ILE A 1 226 ? 7.464 13.231 -9.830 1.00 51.78 226 ILE A O 1
ATOM 1706 N N . PHE A 1 227 ? 9.069 14.502 -10.771 1.00 43.28 227 PHE A N 1
ATOM 1707 C CA . PHE A 1 227 ? 9.404 15.284 -9.578 1.00 43.28 227 PHE A CA 1
ATOM 1708 C C . PHE A 1 227 ? 8.533 16.533 -9.487 1.00 43.28 227 PHE A C 1
ATOM 1710 O O . PHE A 1 227 ? 8.540 17.318 -10.461 1.00 43.28 227 PHE A O 1
#

Foldseek 3Di:
DDDDDDPDCDPVNVVVVVVVVVVVVVVVVVPDPDDPVVVVVVVVVVVVVVVVVCVVCVPPQDADPPGFDWADPDVQKTWGWRAQDDLGTKIKIKGAAFGKDAKFFAQHWKKKAWCAAWKDFPPDIAHHGKIKIAHHGAMTHMITGNHMTMMIMDSGNPVPPVVRVVGNVSRPDDDRGDDMDIDHNVNFDWDDDDVQKIKGWRDDDPPDTDIDIGGDPPDDDDPVSPD